Protein AF-A0A1I7UUJ6-F1 (afdb_monomer)

InterPro domains:
  IPR005331 Sulfotransferase [PF03567] (108-246)
  IPR007669 Carbohydrate sulfotransferase Chst-1-like [PTHR22900] (108-247)

Secondary structure (DSSP, 8-state):
----------PPPPPPPPPPPPTT---HHHHHHHS---PPPPPPPTTTTTHHHHHHHHHHHHHHHHHHHS-------------TTS----SSHHHHHHSTTTTTS-TT-GGGG-TT-HHHHHHHHHHHHHHHHTT-STT---HHHHHSS-GGGSTTHHHHGGG-------SSHHHHHHHHHHHHHHHHHTT--HHHHHHHHHHHHT---SPPHHHHHHHHHHHH-HHHHHHHHHHHHHHHHHHT---

Mean predicted aligned error: 17.5 Å

Radius of gyration: 28.01 Å; Cα contacts (8 Å, |Δi|>4): 111; chains: 1; bounding box: 41×70×104 Å

Organism: NCBI:txid1561998

Foldseek 3Di:
DDDDDDDDDDDDDDPDDDDDDPPLDDDPLLVLLLDPDPPDPDDDPVPVVVVVVVVVVVVVVVVVVCCVVDPDDDPDDDDDDDDPPPPDPPPDPVVVVVVPPPPPPPPPQDLVPCVPPPVVNLVVLVVLSVCSSVCVNPPDDDPSNVVPAAPCSPPSCSVCVVPDDDQDQDLDLVSLLVSLVVVLVVCVVVVNDPVVSVVSSVVSSPDDSDDDPVRVVVVVVCVVDPVSVVSVCVRYVVVCVSNVHDD

Sequence (247 aa):
MVKRAKNEEEKPPLPTTPLPPPVGELPVQYKRMSASRNDPPPPPSNRLYMLIPMLICASLLWFAWSQWHDPPQVHQQPMRVEDHNKKRVWWMPDLLKTLPPFADGYRDKKCFDCNENVGCFMRKLIKEHEKVAEGLAGHVRNYLTNHFSPQSWNCHFNRHFNTITTIKIGGNKTELAAFSDKLNKVLGEQGVPPDVQKVIKDEVMKIEIVLSPEERQIMDKVKKDEDLYRIFRYLYEHDFMIFGYDL

pLDDT: mean 73.65, std 19.99, range [31.73, 97.56]

Solvent-accessible surface area (backbone atoms only — not comparable to full-atom values): 15763 Å² total; per-residue (Å²): 136,86,84,83,81,82,82,80,80,82,75,78,81,77,83,78,76,78,80,81,68,62,94,92,53,71,53,72,74,54,49,39,50,37,38,79,80,80,72,74,76,75,81,75,62,82,75,57,69,64,52,54,59,51,50,52,51,51,50,50,52,51,49,53,52,47,46,71,78,56,65,78,84,81,78,80,71,82,81,79,81,78,69,86,82,62,85,75,76,92,80,51,71,64,56,69,60,62,52,70,62,70,75,80,76,62,80,85,62,61,63,83,75,28,82,90,40,61,66,54,33,54,56,52,50,50,55,54,50,50,32,48,41,73,58,70,51,57,96,63,77,50,69,66,59,62,72,72,44,51,72,62,49,41,93,47,34,79,82,40,54,94,76,58,84,87,78,68,77,46,79,44,74,69,39,40,50,55,30,43,54,52,51,44,51,53,41,47,77,72,67,48,54,72,71,60,44,47,52,52,44,60,56,59,71,67,60,82,58,72,73,51,76,67,54,46,53,53,52,51,50,37,68,71,34,66,70,47,34,52,54,50,41,74,64,39,44,66,50,30,61,76,71,69,49,89,133

Structure (mmCIF, N/CA/C/O backbone):
data_AF-A0A1I7UUJ6-F1
#
_entry.id   AF-A0A1I7UUJ6-F1
#
loop_
_atom_site.group_PDB
_atom_site.id
_atom_site.type_symbol
_atom_site.label_atom_id
_atom_site.label_alt_id
_atom_site.label_comp_id
_atom_site.label_asym_id
_atom_site.label_entity_id
_atom_site.label_seq_id
_atom_site.pdbx_PDB_ins_code
_atom_site.Cartn_x
_atom_site.Cartn_y
_atom_site.Cartn_z
_atom_site.occupancy
_atom_site.B_iso_or_equiv
_atom_site.auth_seq_id
_atom_site.auth_comp_id
_atom_site.auth_asym_id
_atom_site.auth_atom_id
_atom_site.pdbx_PDB_model_num
ATOM 1 N N . MET A 1 1 ? 20.273 -3.594 -67.928 1.00 39.94 1 MET A N 1
ATOM 2 C CA . MET A 1 1 ? 20.708 -3.345 -66.535 1.00 39.94 1 MET A CA 1
ATOM 3 C C . MET A 1 1 ? 19.479 -3.240 -65.640 1.00 39.94 1 MET A C 1
ATOM 5 O O . MET A 1 1 ? 18.481 -2.664 -66.046 1.00 39.94 1 MET A O 1
ATOM 9 N N . VAL A 1 2 ? 19.555 -3.921 -64.500 1.00 39.75 2 VAL A N 1
ATOM 10 C CA . VAL A 1 2 ? 18.496 -4.403 -63.592 1.00 39.75 2 VAL A CA 1
ATOM 11 C C . VAL A 1 2 ? 17.567 -3.308 -63.032 1.00 39.75 2 VAL A C 1
ATOM 13 O O . VAL A 1 2 ? 18.041 -2.337 -62.450 1.00 39.75 2 VAL A O 1
ATOM 16 N N . LYS A 1 3 ? 16.240 -3.507 -63.131 1.00 46.41 3 LYS A N 1
ATOM 17 C CA . LYS A 1 3 ? 15.230 -2.783 -62.334 1.00 46.41 3 LYS A CA 1
ATOM 18 C C . LYS A 1 3 ? 15.100 -3.464 -60.968 1.00 46.41 3 LYS A C 1
ATOM 20 O O . LYS A 1 3 ? 14.804 -4.653 -60.900 1.00 46.41 3 LYS A O 1
ATOM 25 N N . ARG A 1 4 ? 15.337 -2.718 -59.888 1.00 45.28 4 ARG A N 1
ATOM 26 C CA . ARG A 1 4 ? 15.250 -3.195 -58.501 1.00 45.28 4 ARG A CA 1
ATOM 27 C C . ARG A 1 4 ? 13.829 -2.952 -57.983 1.00 45.28 4 ARG A C 1
ATOM 29 O O . ARG A 1 4 ? 13.434 -1.802 -57.820 1.00 45.28 4 ARG A O 1
ATOM 36 N N . ALA A 1 5 ? 13.065 -4.022 -57.774 1.00 52.22 5 ALA A N 1
ATOM 37 C CA . ALA A 1 5 ? 11.759 -3.965 -57.121 1.00 52.22 5 ALA A CA 1
ATOM 38 C C . ALA A 1 5 ? 11.939 -3.774 -55.604 1.00 52.22 5 ALA A C 1
ATOM 40 O O . ALA A 1 5 ? 12.805 -4.400 -54.991 1.00 52.22 5 ALA A O 1
ATOM 41 N N . LYS A 1 6 ? 11.145 -2.872 -55.024 1.00 50.66 6 LYS A N 1
ATOM 42 C CA . LYS A 1 6 ? 11.033 -2.626 -53.582 1.00 50.66 6 LYS A CA 1
ATOM 43 C C . LYS A 1 6 ? 9.996 -3.618 -53.041 1.00 50.66 6 LYS A C 1
ATOM 45 O O . LYS A 1 6 ? 8.840 -3.530 -53.437 1.00 50.66 6 LYS A O 1
ATOM 50 N N . ASN A 1 7 ? 10.411 -4.555 -52.190 1.00 46.69 7 ASN A N 1
ATOM 51 C CA . ASN A 1 7 ? 9.485 -5.354 -51.388 1.00 46.69 7 ASN A CA 1
ATOM 52 C C . ASN A 1 7 ? 9.026 -4.497 -50.204 1.00 46.69 7 ASN A C 1
ATOM 54 O O . ASN A 1 7 ? 9.859 -4.054 -49.413 1.00 46.69 7 ASN A O 1
ATOM 58 N N . GLU A 1 8 ? 7.723 -4.245 -50.114 1.00 49.72 8 GLU A N 1
ATOM 59 C CA . GLU A 1 8 ? 7.074 -3.771 -48.894 1.00 49.72 8 GLU A CA 1
ATOM 60 C C . GLU A 1 8 ? 6.880 -4.974 -47.969 1.00 49.72 8 GLU A C 1
ATOM 62 O O . GLU A 1 8 ? 6.243 -5.962 -48.325 1.00 49.72 8 GLU A O 1
ATOM 67 N N . GLU A 1 9 ? 7.517 -4.911 -46.806 1.00 56.00 9 GLU A N 1
ATOM 68 C CA . GLU A 1 9 ? 7.423 -5.912 -45.753 1.00 56.00 9 GLU A CA 1
ATOM 69 C C . GLU A 1 9 ? 6.121 -5.659 -44.978 1.00 56.00 9 GLU A C 1
ATOM 71 O O . GLU A 1 9 ? 5.952 -4.622 -44.331 1.00 56.00 9 GLU A O 1
ATOM 76 N N . GLU A 1 10 ? 5.163 -6.575 -45.108 1.00 52.75 10 GLU A N 1
ATOM 77 C CA . GLU A 1 10 ? 3.858 -6.505 -44.454 1.00 52.75 10 GLU A CA 1
ATOM 78 C C . GLU A 1 10 ? 4.037 -6.661 -42.934 1.00 52.75 10 GLU A C 1
ATOM 80 O O . GLU A 1 10 ? 4.496 -7.690 -42.431 1.00 52.75 10 GLU A O 1
ATOM 85 N N . LYS A 1 11 ? 3.734 -5.595 -42.186 1.00 55.75 11 LYS A N 1
ATOM 86 C CA . LYS A 1 11 ? 3.905 -5.545 -40.730 1.00 55.75 11 LYS A CA 1
ATOM 87 C C . LYS A 1 11 ? 2.870 -6.471 -40.065 1.00 55.75 11 LYS A C 1
ATOM 89 O O . LYS A 1 11 ? 1.682 -6.320 -40.351 1.00 55.75 11 LYS A O 1
ATOM 94 N N . PRO A 1 12 ? 3.272 -7.388 -39.165 1.00 55.69 12 PRO A N 1
ATOM 95 C CA . PRO A 1 12 ? 2.342 -8.319 -38.532 1.00 55.69 12 PRO A CA 1
ATOM 96 C C . PRO A 1 12 ? 1.250 -7.576 -37.739 1.00 55.69 12 PRO A C 1
ATOM 98 O O . PRO A 1 12 ? 1.540 -6.537 -37.131 1.00 55.69 12 PRO A O 1
ATOM 101 N N . PRO A 1 13 ? 0.002 -8.086 -37.733 1.00 58.16 13 PRO A N 1
ATOM 102 C CA . PRO A 1 13 ? -1.107 -7.439 -37.047 1.00 58.16 13 PRO A CA 1
ATOM 103 C C . PRO A 1 13 ? -0.829 -7.338 -35.546 1.00 58.16 13 PRO A C 1
ATOM 105 O O . PRO A 1 13 ? -0.316 -8.269 -34.920 1.00 58.16 13 PRO A O 1
ATOM 108 N N . LEU A 1 14 ? -1.163 -6.176 -34.981 1.00 52.38 14 LEU A N 1
ATOM 109 C CA . LEU A 1 14 ? -1.002 -5.895 -33.559 1.00 52.38 14 LEU A CA 1
ATOM 110 C C . LEU A 1 14 ? -1.779 -6.930 -32.721 1.00 52.38 14 LEU A C 1
ATOM 112 O O . LEU A 1 14 ? -2.929 -7.227 -33.058 1.00 52.38 14 LEU A O 1
ATOM 116 N N . PRO A 1 15 ? -1.211 -7.436 -31.610 1.00 43.62 15 PRO A N 1
ATOM 117 C CA . PRO A 1 15 ? -1.948 -8.272 -30.673 1.00 43.62 15 PRO A CA 1
ATOM 118 C C . PRO A 1 15 ? -3.170 -7.511 -30.155 1.00 43.62 15 PRO A C 1
ATOM 120 O O . PRO A 1 15 ? -3.040 -6.429 -29.583 1.00 43.62 15 PRO A O 1
ATOM 123 N N . THR A 1 16 ? -4.361 -8.067 -30.360 1.00 52.84 16 THR A N 1
ATOM 124 C CA . THR A 1 16 ? -5.603 -7.538 -29.791 1.00 52.84 16 THR A CA 1
ATOM 125 C C . THR A 1 16 ? -5.522 -7.564 -28.270 1.00 52.84 16 THR A C 1
ATOM 127 O O . THR A 1 16 ? -5.346 -8.628 -27.673 1.00 52.84 16 THR A O 1
ATOM 130 N N . THR A 1 17 ? -5.659 -6.393 -27.649 1.00 48.00 17 THR A N 1
ATOM 131 C CA . THR A 1 17 ? -5.740 -6.243 -26.195 1.00 48.00 17 THR A CA 1
ATOM 132 C C . THR A 1 17 ? -6.896 -7.097 -25.656 1.00 48.00 17 THR A C 1
ATOM 134 O O . THR A 1 17 ? -8.008 -6.987 -26.181 1.00 48.00 17 THR A O 1
ATOM 137 N N . PRO A 1 18 ? -6.676 -7.952 -24.640 1.00 47.50 18 PRO A N 1
ATOM 138 C CA . PRO A 1 18 ? -7.748 -8.732 -24.033 1.00 47.50 18 PRO A CA 1
ATOM 139 C C . PRO A 1 18 ? -8.834 -7.814 -23.469 1.00 47.50 18 PRO A C 1
ATOM 141 O O . PRO A 1 18 ? -8.530 -6.762 -22.903 1.00 47.50 18 PRO A O 1
ATOM 144 N N . LEU A 1 19 ? -10.096 -8.226 -23.600 1.00 45.12 19 LEU A N 1
ATOM 145 C CA . LEU A 1 19 ? -11.217 -7.538 -22.961 1.00 45.12 19 LEU A CA 1
ATOM 146 C C . LEU A 1 19 ? -11.002 -7.486 -21.437 1.00 45.12 19 LEU A C 1
ATOM 148 O O . LEU A 1 19 ? -10.559 -8.484 -20.856 1.00 45.12 19 LEU A O 1
ATOM 152 N N . PRO A 1 20 ? -11.316 -6.353 -20.781 1.00 44.28 20 PRO A N 1
ATOM 153 C CA . PRO A 1 20 ? -11.249 -6.268 -19.332 1.00 44.28 20 PRO A CA 1
ATOM 154 C C . PRO A 1 20 ? -12.216 -7.290 -18.713 1.00 44.28 20 PRO A C 1
ATOM 156 O O . PRO A 1 20 ? -13.304 -7.512 -19.256 1.00 44.28 20 PRO A O 1
ATOM 159 N N . PRO A 1 21 ? -11.840 -7.939 -17.598 1.00 46.19 21 PRO A N 1
ATOM 160 C CA . PRO A 1 21 ? -12.730 -8.876 -16.935 1.00 46.19 21 PRO A CA 1
ATOM 161 C C . PRO A 1 21 ? -13.980 -8.167 -16.398 1.00 46.19 21 PRO A C 1
ATOM 163 O O . PRO A 1 21 ? -13.950 -6.960 -16.137 1.00 46.19 21 PRO A O 1
ATOM 166 N N . PRO A 1 22 ? -15.086 -8.910 -16.223 1.00 45.56 22 PRO A N 1
ATOM 167 C CA . PRO A 1 22 ? -16.307 -8.370 -15.649 1.00 45.56 22 PRO A CA 1
ATOM 168 C C . PRO A 1 22 ? -16.044 -7.771 -14.261 1.00 45.56 22 PRO A C 1
ATOM 170 O O . PRO A 1 22 ? -15.296 -8.322 -13.450 1.00 45.56 22 PRO A O 1
ATOM 173 N N . VAL A 1 23 ? -16.675 -6.623 -14.005 1.00 42.75 23 VAL A N 1
ATOM 174 C CA . VAL A 1 23 ? -16.593 -5.887 -12.737 1.00 42.75 23 VAL A CA 1
ATOM 175 C C . VAL A 1 23 ? -16.956 -6.830 -11.587 1.00 42.75 23 VAL A C 1
ATOM 177 O O . VAL A 1 23 ? -18.080 -7.320 -11.520 1.00 42.75 23 VAL A O 1
ATOM 180 N N . GLY A 1 24 ? -15.994 -7.099 -10.702 1.00 47.16 24 GLY A N 1
ATOM 181 C CA . GLY A 1 24 ? -16.153 -8.009 -9.560 1.00 47.16 24 GLY A CA 1
ATOM 182 C C . GLY A 1 24 ? -15.331 -9.300 -9.634 1.00 47.16 24 GLY A C 1
ATOM 183 O O . GLY A 1 24 ? -15.262 -10.020 -8.640 1.00 47.16 24 GLY A O 1
ATOM 184 N N . GLU A 1 25 ? -14.653 -9.587 -10.749 1.00 45.19 25 GLU A N 1
ATOM 185 C CA . GLU A 1 25 ? -13.727 -10.718 -10.840 1.00 45.19 25 GLU A CA 1
ATOM 186 C C . GLU A 1 25 ? -12.267 -10.284 -10.997 1.00 45.19 25 GLU A C 1
ATOM 188 O O . GLU A 1 25 ? -11.889 -9.613 -11.954 1.00 45.19 25 GLU A O 1
ATOM 193 N N . LEU A 1 26 ? -11.413 -10.755 -10.079 1.00 47.66 26 LEU A N 1
ATOM 194 C CA . LEU A 1 26 ? -9.960 -10.627 -10.196 1.00 47.66 26 LEU A CA 1
ATOM 195 C C . LEU A 1 26 ? -9.471 -11.295 -11.497 1.00 47.66 26 LEU A C 1
ATOM 197 O O . LEU A 1 26 ? -9.773 -12.477 -11.715 1.00 47.66 26 LEU A O 1
ATOM 201 N N . PRO A 1 27 ? -8.664 -10.607 -12.328 1.00 51.66 27 PRO A N 1
ATOM 202 C CA . PRO A 1 27 ? -7.999 -11.239 -13.461 1.00 51.66 27 PRO A CA 1
ATOM 203 C C . PRO A 1 27 ? -7.212 -12.483 -13.005 1.00 51.66 27 PRO A C 1
ATOM 205 O O . PRO A 1 27 ? -6.675 -12.524 -11.895 1.00 51.66 27 PRO A O 1
ATOM 208 N N . VAL A 1 28 ? -7.148 -13.521 -13.848 1.00 56.81 28 VAL A N 1
ATOM 209 C CA . VAL A 1 28 ? -6.631 -14.865 -13.487 1.00 56.81 28 VAL A CA 1
ATOM 210 C C . VAL A 1 28 ? -5.234 -14.815 -12.855 1.00 56.81 28 VAL A C 1
ATOM 212 O O . VAL A 1 28 ? -4.957 -15.547 -11.904 1.00 56.81 28 VAL A O 1
ATOM 215 N N . GLN A 1 29 ? -4.382 -13.905 -13.330 1.00 50.56 29 GLN A N 1
ATOM 216 C CA . GLN A 1 29 ? -3.053 -13.651 -12.770 1.00 50.56 29 GLN A CA 1
ATOM 217 C C . GLN A 1 29 ? -3.103 -13.232 -11.288 1.00 50.56 29 GLN A C 1
ATOM 219 O O . GLN A 1 29 ? -2.343 -13.747 -10.473 1.00 50.56 29 GLN A O 1
ATOM 224 N N . TYR A 1 30 ? -4.067 -12.400 -10.895 1.00 53.94 30 TYR A N 1
ATOM 225 C CA . TYR A 1 30 ? -4.233 -11.926 -9.520 1.00 53.94 30 TYR A CA 1
ATOM 226 C C . TYR A 1 30 ? -4.962 -12.937 -8.623 1.00 53.94 30 TYR A C 1
ATOM 228 O O . TYR A 1 30 ? -4.708 -12.989 -7.416 1.00 53.94 30 TYR A O 1
ATOM 236 N N . LYS A 1 31 ? -5.814 -13.808 -9.190 1.00 53.44 31 LYS A N 1
ATOM 237 C CA . LYS A 1 31 ? -6.392 -14.952 -8.455 1.00 53.44 31 LYS A CA 1
ATOM 238 C C . LYS A 1 31 ? -5.296 -15.912 -7.970 1.00 53.44 31 LYS A C 1
ATOM 240 O O . LYS A 1 31 ? -5.373 -16.374 -6.837 1.00 53.44 31 LYS A O 1
ATOM 245 N N . ARG A 1 32 ? -4.250 -16.158 -8.771 1.00 52.97 32 ARG A N 1
ATOM 246 C CA . ARG A 1 32 ? -3.097 -16.998 -8.377 1.00 52.97 32 ARG A CA 1
ATOM 247 C C . ARG A 1 32 ? -2.197 -16.346 -7.323 1.00 52.97 32 ARG A C 1
ATOM 249 O O . ARG A 1 32 ? -1.645 -17.046 -6.490 1.00 52.97 32 ARG A O 1
ATOM 256 N N . MET A 1 33 ? -2.082 -15.018 -7.329 1.00 52.16 33 MET A N 1
ATOM 257 C CA . MET A 1 33 ? -1.207 -14.276 -6.406 1.00 52.16 33 MET A CA 1
ATOM 258 C C . MET A 1 33 ? -1.848 -13.992 -5.036 1.00 52.16 33 MET A C 1
ATOM 260 O O . MET A 1 33 ? -1.140 -13.885 -4.033 1.00 52.16 33 MET A O 1
ATOM 264 N N . SER A 1 34 ? -3.184 -13.929 -4.978 1.00 48.41 34 SER A N 1
ATOM 265 C CA . SER A 1 34 ? -3.975 -13.805 -3.738 1.00 48.41 34 SER A CA 1
ATOM 266 C C . SER A 1 34 ? -4.361 -15.156 -3.115 1.00 48.41 34 SER A C 1
ATOM 268 O O . SER A 1 34 ? -4.626 -15.246 -1.911 1.00 48.41 34 SER A O 1
ATOM 270 N N . ALA A 1 35 ? -4.376 -16.230 -3.908 1.00 45.22 35 ALA A N 1
ATOM 271 C CA . ALA A 1 35 ? -4.574 -17.584 -3.423 1.00 45.22 35 ALA A CA 1
ATOM 272 C C . ALA A 1 35 ? -3.221 -18.230 -3.104 1.00 45.22 35 ALA A C 1
ATOM 274 O O . ALA A 1 35 ? -2.520 -18.704 -3.992 1.00 45.22 35 ALA A O 1
ATOM 275 N N . SER A 1 36 ? -2.892 -18.357 -1.815 1.00 43.38 36 SER A N 1
ATOM 276 C CA . SER A 1 36 ? -2.130 -19.539 -1.397 1.00 43.38 36 SER A CA 1
ATOM 277 C C . SER A 1 36 ? -2.870 -20.754 -1.966 1.00 43.38 36 SER A C 1
ATOM 279 O O . SER A 1 36 ? -4.067 -20.899 -1.697 1.00 43.38 36 SER A O 1
ATOM 281 N N . ARG A 1 37 ? -2.196 -21.505 -2.848 1.00 44.56 37 ARG A N 1
ATOM 282 C CA . ARG A 1 37 ? -2.708 -22.644 -3.626 1.00 44.56 37 ARG A CA 1
ATOM 283 C C . ARG A 1 37 ? -3.825 -23.394 -2.892 1.00 44.56 37 ARG A C 1
ATOM 285 O O . ARG A 1 37 ? -3.578 -24.049 -1.888 1.00 44.56 37 ARG A O 1
ATOM 292 N N . ASN A 1 38 ? -5.029 -23.339 -3.454 1.00 50.28 38 ASN A N 1
ATOM 293 C CA . ASN A 1 38 ? -6.118 -24.268 -3.150 1.00 50.28 38 ASN A CA 1
ATOM 294 C C . ASN A 1 38 ? -6.137 -25.431 -4.161 1.00 50.28 38 ASN A C 1
ATOM 296 O O . ASN A 1 38 ? -7.198 -26.004 -4.394 1.00 50.28 38 ASN A O 1
ATOM 300 N N . ASP A 1 39 ? -5.011 -25.762 -4.804 1.00 52.94 39 ASP A N 1
ATOM 301 C CA . ASP A 1 39 ? -4.981 -26.946 -5.662 1.00 52.94 39 ASP A CA 1
ATOM 302 C C . ASP A 1 39 ? -5.264 -28.165 -4.769 1.00 52.94 39 ASP A C 1
ATOM 304 O O . ASP A 1 39 ? -4.513 -28.396 -3.811 1.00 52.94 39 ASP A O 1
ATOM 308 N N . PRO A 1 40 ? -6.351 -28.925 -5.012 1.00 52.47 40 PRO A N 1
ATOM 309 C CA . PRO A 1 40 ? -6.532 -30.192 -4.330 1.00 52.47 40 PRO A CA 1
ATOM 310 C C . PRO A 1 40 ? -5.296 -31.052 -4.622 1.00 52.47 40 PRO A C 1
ATOM 312 O O . PRO A 1 40 ? -4.783 -31.014 -5.748 1.00 52.47 40 PRO A O 1
ATOM 315 N N . PRO A 1 41 ? -4.779 -31.795 -3.625 1.00 52.84 41 PRO A N 1
ATOM 316 C CA . PRO A 1 41 ? -3.616 -32.641 -3.835 1.00 52.84 41 PRO A CA 1
ATOM 317 C C . PRO A 1 41 ? -3.864 -33.539 -5.055 1.00 52.84 41 PRO A C 1
ATOM 319 O O . PRO A 1 41 ? -4.999 -33.994 -5.246 1.00 52.84 41 PRO A O 1
ATOM 322 N N . PRO A 1 42 ? -2.839 -33.773 -5.899 1.00 60.16 42 PRO A N 1
ATOM 323 C CA . PRO A 1 42 ? -2.986 -34.637 -7.060 1.00 60.16 42 PRO A CA 1
ATOM 324 C C . PRO A 1 42 ? -3.607 -35.967 -6.616 1.00 60.16 42 PRO A C 1
ATOM 326 O O . PRO A 1 42 ? -3.267 -36.454 -5.530 1.00 60.16 42 PRO A O 1
ATOM 329 N N . PRO A 1 43 ? -4.530 -36.541 -7.411 1.00 59.19 43 PRO A N 1
ATOM 330 C CA . PRO A 1 43 ? -5.212 -37.764 -7.033 1.00 59.19 43 PRO A CA 1
ATOM 331 C C . PRO A 1 43 ? -4.165 -38.816 -6.662 1.00 59.19 43 PRO A C 1
ATOM 333 O O . PRO A 1 43 ? -3.173 -38.986 -7.383 1.00 59.19 43 PRO A O 1
ATOM 336 N N . PRO A 1 44 ? -4.332 -39.475 -5.509 1.00 53.16 44 PRO A N 1
ATOM 337 C CA . PRO A 1 44 ? -3.292 -40.315 -4.962 1.00 53.16 44 PRO A CA 1
ATOM 338 C C . PRO A 1 44 ? -2.969 -41.456 -5.919 1.00 53.16 44 PRO A C 1
ATOM 340 O O . PRO A 1 44 ? -3.862 -42.141 -6.420 1.00 53.16 44 PRO A O 1
ATOM 343 N N . SER A 1 45 ? -1.679 -41.693 -6.168 1.00 65.56 45 SER A N 1
ATOM 344 C CA . SER A 1 45 ? -1.281 -42.911 -6.864 1.00 65.56 45 SER A CA 1
ATOM 345 C C . SER A 1 45 ? -1.589 -44.094 -5.939 1.00 65.56 45 SER A C 1
ATOM 347 O O . SER A 1 45 ? -1.071 -44.202 -4.823 1.00 65.56 45 SER A O 1
ATOM 349 N N . ASN A 1 46 ? -2.482 -44.978 -6.390 1.00 62.00 46 ASN A N 1
ATOM 350 C CA . ASN A 1 46 ? -3.077 -46.056 -5.588 1.00 62.00 46 ASN A CA 1
ATOM 351 C C . ASN A 1 46 ? -2.070 -47.026 -4.935 1.00 62.00 46 ASN A C 1
ATOM 353 O O . ASN A 1 46 ? -2.460 -47.833 -4.098 1.00 62.00 46 ASN A O 1
ATOM 357 N N . ARG A 1 47 ? -0.777 -46.974 -5.284 1.00 60.62 47 ARG A N 1
ATOM 358 C CA . ARG A 1 47 ? 0.246 -47.852 -4.698 1.00 60.62 47 ARG A CA 1
ATOM 359 C C . ARG A 1 47 ? 0.888 -47.307 -3.420 1.00 60.62 47 ARG A C 1
ATOM 361 O O . ARG A 1 47 ? 1.333 -48.106 -2.605 1.00 60.62 47 ARG A O 1
ATOM 368 N N . LEU A 1 48 ? 0.917 -45.988 -3.208 1.00 61.28 48 LEU A N 1
ATOM 369 C CA . LEU A 1 48 ? 1.601 -45.401 -2.044 1.00 61.28 48 LEU A CA 1
ATOM 370 C C . LEU A 1 48 ? 0.701 -45.333 -0.794 1.00 61.28 48 LEU A C 1
ATOM 372 O O . LEU A 1 48 ? 1.192 -45.419 0.330 1.00 61.28 48 LEU A O 1
ATOM 376 N N . TYR A 1 49 ? -0.622 -45.270 -0.986 1.00 62.09 49 TYR A N 1
ATOM 377 C CA . TYR A 1 49 ? -1.609 -45.141 0.097 1.00 62.09 49 TYR A CA 1
ATOM 378 C C . TYR A 1 49 ? -1.764 -46.379 0.986 1.00 62.09 49 TYR A C 1
ATOM 380 O O . TYR A 1 49 ? -2.263 -46.250 2.095 1.00 62.09 49 TYR A O 1
ATOM 388 N N . MET A 1 50 ? -1.317 -47.558 0.546 1.00 70.38 50 MET A N 1
ATOM 389 C CA . MET A 1 50 ? -1.325 -48.769 1.384 1.00 70.38 50 MET A CA 1
ATOM 390 C C . MET A 1 50 ? -0.046 -48.914 2.219 1.00 70.38 50 MET A C 1
ATOM 392 O O . MET A 1 50 ? -0.071 -49.521 3.286 1.00 70.38 50 MET A O 1
ATOM 396 N N . LEU A 1 51 ? 1.072 -48.338 1.767 1.00 78.44 51 LEU A N 1
ATOM 397 C CA . LEU A 1 51 ? 2.359 -48.463 2.457 1.00 78.44 51 LEU A CA 1
ATOM 398 C C . LEU A 1 51 ? 2.462 -47.516 3.654 1.00 78.44 51 LEU A C 1
ATOM 400 O O . LEU A 1 51 ? 2.982 -47.904 4.696 1.00 78.44 51 LEU A O 1
ATOM 404 N N . ILE A 1 52 ? 1.931 -46.298 3.529 1.00 76.56 52 ILE A N 1
ATOM 405 C CA . ILE A 1 52 ? 2.016 -45.281 4.586 1.00 76.56 52 ILE A CA 1
ATOM 406 C C . ILE A 1 52 ? 1.267 -45.715 5.864 1.00 76.56 52 ILE A C 1
ATOM 408 O O . ILE A 1 52 ? 1.882 -45.677 6.929 1.00 76.56 52 ILE A O 1
ATOM 412 N N . PRO A 1 53 ? 0.010 -46.203 5.815 1.00 82.56 53 PRO A N 1
ATOM 413 C CA . PRO A 1 53 ? -0.686 -46.680 7.009 1.00 82.56 53 PRO A CA 1
ATOM 414 C C . PRO A 1 53 ? -0.003 -47.891 7.645 1.00 82.56 53 PRO A C 1
ATOM 416 O O . PRO A 1 53 ? 0.089 -47.958 8.866 1.00 82.56 53 PRO A O 1
ATOM 419 N N . MET A 1 54 ? 0.530 -48.822 6.842 1.00 85.75 54 MET A N 1
ATOM 420 C CA . MET A 1 54 ? 1.246 -49.988 7.373 1.00 85.75 54 MET A CA 1
ATOM 421 C C . MET A 1 54 ? 2.547 -49.599 8.079 1.00 85.75 54 MET A C 1
ATOM 423 O O . MET A 1 54 ? 2.836 -50.137 9.146 1.00 85.75 54 MET A O 1
ATOM 427 N N . LEU A 1 55 ? 3.294 -48.632 7.539 1.00 88.62 55 LEU A N 1
ATOM 428 C CA . LEU A 1 55 ? 4.482 -48.090 8.200 1.00 88.62 55 LEU A CA 1
ATOM 429 C C . LEU A 1 55 ? 4.120 -47.371 9.502 1.00 88.62 55 LEU A C 1
ATOM 431 O O . LEU A 1 55 ? 4.754 -47.631 10.518 1.00 88.62 55 LEU A O 1
ATOM 435 N N . ILE A 1 56 ? 3.070 -46.543 9.504 1.00 90.31 56 ILE A N 1
ATOM 436 C CA . ILE A 1 56 ? 2.591 -45.868 10.720 1.00 90.31 56 ILE A CA 1
ATOM 437 C C . ILE A 1 56 ? 2.176 -46.899 11.777 1.00 90.31 56 ILE A C 1
ATOM 439 O O . ILE A 1 56 ? 2.602 -46.795 12.924 1.00 90.31 56 ILE A O 1
ATOM 443 N N . CYS A 1 57 ? 1.405 -47.926 11.408 1.00 93.00 57 CYS A N 1
ATOM 444 C CA . CYS A 1 57 ? 1.020 -48.995 12.329 1.00 93.00 57 CYS A CA 1
ATOM 445 C C . CYS A 1 57 ? 2.239 -49.745 12.879 1.00 93.00 57 CYS A C 1
ATOM 447 O O . CYS A 1 57 ? 2.317 -49.959 14.086 1.00 93.00 57 CYS A O 1
ATOM 449 N N . ALA A 1 58 ? 3.210 -50.097 12.032 1.00 9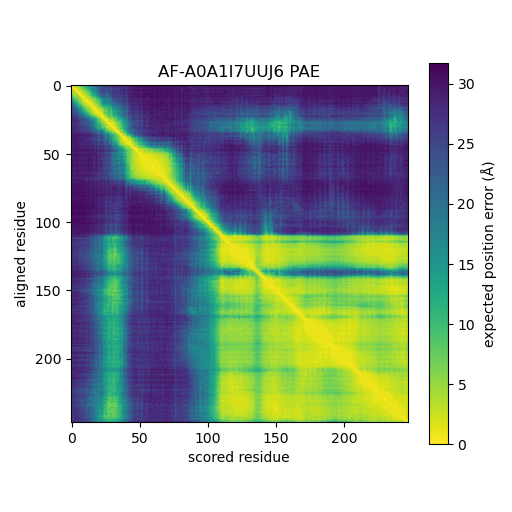2.81 58 ALA A N 1
ATOM 450 C CA . ALA A 1 58 ? 4.438 -50.754 12.472 1.00 92.81 58 ALA A CA 1
ATOM 451 C C . ALA A 1 58 ? 5.254 -49.866 13.428 1.00 92.81 58 ALA A C 1
ATOM 453 O O . ALA A 1 58 ? 5.736 -50.351 14.449 1.00 92.81 58 ALA A O 1
ATOM 454 N N . SER A 1 59 ? 5.360 -48.561 13.151 1.00 90.25 59 SER A N 1
ATOM 455 C CA . SER A 1 59 ? 6.039 -47.600 14.029 1.00 90.25 59 SER A CA 1
ATOM 456 C C . SER A 1 59 ? 5.327 -47.425 15.369 1.00 90.25 59 SER A C 1
ATOM 458 O O . SER A 1 59 ? 5.988 -47.375 16.400 1.00 90.25 59 SER A O 1
ATOM 460 N N . LEU A 1 60 ? 3.992 -47.363 15.378 1.00 92.00 60 LEU A N 1
ATOM 461 C CA . LEU A 1 60 ? 3.209 -47.245 16.610 1.00 92.00 60 LEU A CA 1
ATOM 462 C C . LEU A 1 60 ? 3.286 -48.519 17.457 1.00 92.00 60 LEU A C 1
ATOM 464 O O . LEU A 1 60 ? 3.429 -48.423 18.673 1.00 92.00 60 LEU A O 1
ATOM 468 N N . LEU A 1 61 ? 3.249 -49.699 16.831 1.00 91.50 61 LEU A N 1
ATOM 469 C CA . LEU A 1 61 ? 3.438 -50.977 17.521 1.00 91.50 61 LEU A CA 1
ATOM 470 C C . LEU A 1 61 ? 4.852 -51.100 18.097 1.00 91.50 61 LEU A C 1
ATOM 472 O O . LEU A 1 61 ? 5.003 -51.498 19.248 1.00 91.50 61 LEU A O 1
ATOM 476 N N . TRP A 1 62 ? 5.875 -50.702 17.335 1.00 91.69 62 TRP A N 1
ATOM 477 C CA . TRP A 1 62 ? 7.253 -50.643 17.822 1.00 91.69 62 TRP A CA 1
ATOM 478 C C . TRP A 1 62 ? 7.400 -49.672 18.997 1.00 91.69 62 TRP A C 1
ATOM 480 O O . TRP A 1 62 ? 8.009 -50.010 20.007 1.00 91.69 62 TRP A O 1
ATOM 490 N N . PHE A 1 63 ? 6.814 -48.477 18.894 1.00 84.50 63 PHE A N 1
ATOM 491 C CA . PHE A 1 63 ? 6.858 -47.478 19.957 1.00 84.50 63 PHE A CA 1
ATOM 492 C C . PHE A 1 63 ? 6.138 -47.965 21.219 1.00 84.50 63 PHE A C 1
ATOM 494 O O . PHE A 1 63 ? 6.689 -47.853 22.309 1.00 84.50 63 PHE A O 1
ATOM 501 N N . ALA A 1 64 ? 4.954 -48.568 21.088 1.00 87.44 64 ALA A N 1
ATOM 502 C CA . ALA A 1 64 ? 4.226 -49.151 22.214 1.00 87.44 64 ALA A CA 1
ATOM 503 C C . ALA A 1 64 ? 5.010 -50.297 22.876 1.00 87.44 64 ALA A C 1
ATOM 505 O O . ALA A 1 64 ? 5.089 -50.360 24.101 1.00 87.44 64 ALA A O 1
ATOM 506 N N . TRP A 1 65 ? 5.635 -51.166 22.075 1.00 91.69 65 TRP A N 1
ATOM 507 C CA . TRP A 1 65 ? 6.497 -52.238 22.572 1.00 91.69 65 TRP A CA 1
ATOM 508 C C . TRP A 1 65 ? 7.735 -51.692 23.300 1.00 91.69 65 TRP A C 1
ATOM 510 O O . TRP A 1 65 ? 8.068 -52.159 24.388 1.00 91.69 65 TRP A O 1
ATOM 520 N N . SER A 1 66 ? 8.367 -50.650 22.756 1.00 87.88 66 SER A N 1
ATOM 521 C CA . SER A 1 66 ? 9.507 -49.972 23.383 1.00 87.88 66 SER A CA 1
ATOM 522 C C . SER A 1 66 ? 9.127 -49.300 24.707 1.00 87.88 66 SER A C 1
ATOM 524 O O . SER A 1 66 ? 9.846 -49.460 25.685 1.00 87.88 66 SER A O 1
ATOM 526 N N . GLN A 1 67 ? 7.980 -48.616 24.778 1.00 82.88 67 GLN A N 1
ATOM 527 C CA . GLN A 1 67 ? 7.485 -48.001 26.019 1.00 82.88 67 GLN A CA 1
ATOM 528 C C . GLN A 1 67 ? 7.140 -49.040 27.099 1.00 82.88 67 GLN A C 1
ATOM 530 O O . GLN A 1 67 ? 7.238 -48.740 28.287 1.00 82.88 67 GLN A O 1
ATOM 535 N N . TRP A 1 68 ? 6.736 -50.252 26.702 1.00 85.19 68 TRP A N 1
ATOM 536 C CA . TRP A 1 68 ? 6.452 -51.348 27.633 1.00 85.19 68 TRP A CA 1
ATOM 537 C C . TRP A 1 68 ? 7.723 -51.943 28.249 1.00 85.19 68 TRP A C 1
ATOM 539 O O . TRP A 1 68 ? 7.731 -52.279 29.431 1.00 85.19 68 TRP A O 1
ATOM 549 N N . HIS A 1 69 ? 8.789 -52.086 27.458 1.00 84.19 69 HIS A N 1
ATOM 550 C CA . HIS A 1 69 ? 10.044 -52.673 27.929 1.00 84.19 69 HIS A CA 1
ATOM 551 C C . HIS A 1 69 ? 10.964 -51.670 28.635 1.00 84.19 69 HIS A C 1
ATOM 553 O O . HIS A 1 69 ? 11.628 -52.061 29.591 1.00 84.19 69 HIS A O 1
ATOM 559 N N . ASP A 1 70 ? 10.940 -50.395 28.235 1.00 84.38 70 ASP A N 1
ATOM 560 C CA . ASP A 1 70 ? 11.779 -49.333 28.797 1.00 84.38 70 ASP A CA 1
ATOM 561 C C . ASP A 1 70 ? 10.937 -48.074 29.097 1.00 84.38 70 ASP A C 1
ATOM 563 O O . ASP A 1 70 ? 10.960 -47.103 28.330 1.00 84.38 70 ASP A O 1
ATOM 567 N N . PRO A 1 71 ? 10.154 -48.052 30.195 1.00 76.94 71 PRO A N 1
ATOM 568 C CA . PRO A 1 71 ? 9.311 -46.907 30.516 1.00 76.94 71 PRO A CA 1
ATOM 569 C C . PRO A 1 71 ? 10.174 -45.662 30.798 1.00 76.94 71 PRO A C 1
ATOM 571 O O . PRO A 1 71 ? 11.091 -45.717 31.627 1.00 76.94 71 PRO A O 1
ATOM 574 N N . PRO A 1 72 ? 9.900 -44.514 30.151 1.00 66.81 72 PRO A N 1
ATOM 575 C CA . PRO A 1 72 ? 10.678 -43.305 30.363 1.00 66.81 72 PRO A CA 1
ATOM 576 C C . PRO A 1 72 ? 10.499 -42.796 31.795 1.00 66.81 72 PRO A C 1
ATOM 578 O O . PRO A 1 72 ? 9.388 -42.672 32.312 1.00 66.81 72 PRO A O 1
ATOM 581 N N . GLN A 1 73 ? 11.615 -42.450 32.432 1.00 67.88 73 GLN A N 1
ATOM 582 C CA . GLN A 1 73 ? 11.624 -41.800 33.739 1.00 67.88 73 GLN A CA 1
ATOM 583 C C . GLN A 1 73 ? 11.052 -40.380 33.600 1.00 67.88 73 GLN A C 1
ATOM 585 O O . GLN A 1 73 ? 11.688 -39.489 33.036 1.00 67.88 73 GLN A O 1
ATOM 590 N N . VAL A 1 74 ? 9.832 -40.162 34.098 1.00 60.69 74 VAL A N 1
ATOM 591 C CA . VAL A 1 74 ? 9.151 -38.862 34.029 1.00 60.69 74 VAL A CA 1
ATOM 592 C C . VAL A 1 74 ? 9.777 -37.898 35.039 1.00 60.69 74 VAL A C 1
ATOM 594 O O . VAL A 1 74 ? 9.464 -37.934 36.227 1.00 60.69 74 VAL A O 1
ATOM 597 N N . HIS A 1 75 ? 10.636 -36.991 34.572 1.00 53.88 75 HIS A N 1
ATOM 598 C CA . HIS A 1 75 ? 10.954 -35.772 35.318 1.00 53.88 75 HIS A CA 1
ATOM 599 C C . HIS A 1 75 ? 9.775 -34.801 35.192 1.00 53.88 75 HIS A C 1
ATOM 601 O O . HIS A 1 75 ? 9.599 -34.139 34.169 1.00 53.88 75 HIS A O 1
ATOM 607 N N . GLN A 1 76 ? 8.939 -34.735 36.230 1.00 44.12 76 GLN A N 1
ATOM 608 C CA . GLN A 1 76 ? 7.857 -33.759 36.312 1.00 44.12 76 GLN A CA 1
ATOM 609 C C . GLN A 1 76 ? 8.452 -32.354 36.446 1.00 44.12 76 GLN A C 1
ATOM 611 O O . GLN A 1 76 ? 8.973 -31.986 37.498 1.00 44.12 76 GLN A O 1
ATOM 616 N N . GLN A 1 77 ? 8.360 -31.547 35.389 1.00 44.38 77 GLN A N 1
ATOM 617 C CA . GLN A 1 77 ? 8.472 -30.102 35.556 1.00 44.38 77 GLN A CA 1
ATOM 618 C C . GLN A 1 77 ? 7.174 -29.568 36.178 1.00 44.38 77 GLN A C 1
ATOM 620 O O . GLN A 1 77 ? 6.089 -30.032 35.814 1.00 44.38 77 GLN A O 1
ATOM 625 N N . PRO A 1 78 ? 7.254 -28.611 37.119 1.00 45.50 78 PRO A N 1
ATOM 626 C CA . PRO A 1 78 ? 6.080 -28.098 37.808 1.00 45.50 78 PRO A CA 1
ATOM 627 C C . PRO A 1 78 ? 5.119 -27.441 36.812 1.00 45.50 78 PRO A C 1
ATOM 629 O O . PRO A 1 78 ? 5.462 -26.471 36.133 1.00 45.50 78 PRO A O 1
ATOM 632 N N . MET A 1 79 ? 3.897 -27.975 36.744 1.00 39.50 79 MET A N 1
ATOM 633 C CA . MET A 1 79 ? 2.798 -27.387 35.985 1.00 39.50 79 MET A CA 1
ATOM 634 C C . MET A 1 79 ? 2.482 -26.004 36.558 1.00 39.50 79 MET A C 1
ATOM 636 O O . MET A 1 79 ? 1.999 -25.867 37.682 1.00 39.50 79 MET A O 1
ATOM 640 N N . ARG A 1 80 ? 2.758 -24.963 35.773 1.00 43.59 80 ARG A N 1
ATOM 641 C CA . ARG A 1 80 ? 2.344 -23.599 36.089 1.00 43.59 80 ARG A CA 1
ATOM 642 C C . ARG A 1 80 ? 0.856 -23.477 35.761 1.00 43.59 80 ARG A C 1
ATOM 644 O O . ARG A 1 80 ? 0.492 -23.384 34.594 1.00 43.59 80 ARG A O 1
ATOM 651 N N . VAL A 1 81 ? 0.010 -23.522 36.786 1.00 50.91 81 VAL A N 1
ATOM 652 C CA . VAL A 1 81 ? -1.440 -23.320 36.655 1.00 50.91 81 VAL A CA 1
ATOM 653 C C . VAL A 1 81 ? -1.689 -21.889 36.169 1.00 50.91 81 VAL A C 1
ATOM 655 O O . VAL A 1 81 ? -1.343 -20.929 36.859 1.00 50.91 81 VAL A O 1
ATOM 658 N N . GLU A 1 82 ? -2.232 -21.739 34.959 1.00 54.38 82 GLU A N 1
ATOM 659 C CA . GLU A 1 82 ? -2.684 -20.442 34.450 1.00 54.38 82 GLU A CA 1
ATOM 660 C C . GLU A 1 82 ? -3.984 -20.027 35.150 1.00 54.38 82 GLU A C 1
ATOM 662 O O . GLU A 1 82 ? -4.953 -20.780 35.214 1.00 54.38 82 GLU A O 1
ATOM 667 N N . ASP A 1 83 ? -4.002 -18.797 35.662 1.00 62.09 83 ASP A N 1
ATOM 668 C CA . ASP A 1 83 ? -5.177 -18.174 36.263 1.00 62.09 83 ASP A CA 1
ATOM 669 C C . ASP A 1 83 ? -6.195 -17.780 35.177 1.00 62.09 83 ASP A C 1
ATOM 671 O O . ASP A 1 83 ? -5.978 -16.852 34.391 1.00 62.09 83 ASP A O 1
ATOM 675 N N . HIS A 1 84 ? -7.325 -18.488 35.150 1.00 52.50 84 HIS A N 1
ATOM 676 C CA . HIS A 1 84 ? -8.415 -18.279 34.198 1.00 52.50 84 HIS A CA 1
ATOM 677 C C . HIS A 1 84 ? -9.236 -16.999 34.446 1.00 52.50 84 HIS A C 1
ATOM 679 O O . HIS A 1 84 ? -10.004 -16.610 33.567 1.00 52.50 84 HIS A O 1
ATOM 685 N N . ASN A 1 85 ? -9.063 -16.313 35.584 1.00 50.91 85 ASN A N 1
ATOM 686 C CA . ASN A 1 85 ? -9.763 -15.060 35.896 1.00 50.91 85 ASN A CA 1
ATOM 687 C C . ASN A 1 85 ? -8.977 -13.799 35.511 1.00 50.91 85 ASN A C 1
ATOM 689 O O . ASN A 1 85 ? -9.490 -12.679 35.623 1.00 50.91 85 ASN A O 1
ATOM 693 N N . LYS A 1 86 ? -7.755 -13.943 34.990 1.00 46.66 86 LYS A N 1
ATOM 694 C CA . LYS A 1 86 ? -7.016 -12.815 34.426 1.00 46.66 86 LYS A CA 1
ATOM 695 C C . LYS A 1 86 ? -7.614 -12.447 33.067 1.00 46.66 86 LYS A C 1
ATOM 697 O O . LYS A 1 86 ? -7.479 -13.198 32.102 1.00 46.66 86 LYS A O 1
ATOM 702 N N . LYS A 1 87 ? -8.250 -11.270 32.968 1.00 36.38 87 LYS A N 1
ATOM 703 C CA . LYS A 1 87 ? -8.710 -10.696 31.689 1.00 36.38 87 LYS A CA 1
ATOM 704 C C . LYS A 1 87 ? -7.539 -10.659 30.698 1.00 36.38 87 LYS A C 1
ATOM 706 O O . LYS A 1 87 ? -6.644 -9.821 30.811 1.00 36.38 87 LYS A O 1
ATOM 711 N N . ARG A 1 88 ? -7.533 -11.589 29.741 1.00 37.81 88 ARG A N 1
ATOM 712 C CA . ARG A 1 88 ? -6.558 -11.631 28.650 1.00 37.81 88 ARG A CA 1
ATOM 713 C C . ARG A 1 88 ? -6.990 -10.646 27.571 1.00 37.81 88 ARG A C 1
ATOM 715 O O . ARG A 1 88 ? -7.968 -10.872 26.870 1.00 37.81 88 ARG A O 1
ATOM 722 N N . VAL A 1 89 ? -6.239 -9.559 27.444 1.00 37.91 89 VAL A N 1
ATOM 723 C CA . VAL A 1 89 ? -6.292 -8.660 26.289 1.00 37.91 89 VAL A CA 1
ATOM 724 C C . VAL A 1 89 ? -5.514 -9.345 25.161 1.00 37.91 89 VAL A C 1
ATOM 726 O O . VAL A 1 89 ? -4.289 -9.426 25.206 1.00 37.91 89 VAL A O 1
ATOM 729 N N . TRP A 1 90 ? -6.234 -9.913 24.192 1.00 35.16 90 TRP A N 1
ATOM 730 C CA . TRP A 1 90 ? -5.710 -10.825 23.159 1.00 35.16 90 TRP A CA 1
ATOM 731 C C . TRP A 1 90 ? -5.049 -10.126 21.954 1.00 35.16 90 TRP A C 1
ATOM 733 O O . TRP A 1 90 ? -4.893 -10.711 20.889 1.00 35.16 90 TRP A O 1
ATOM 743 N N . TRP A 1 91 ? -4.633 -8.872 22.111 1.00 39.25 91 TRP A N 1
ATOM 744 C CA . TRP A 1 91 ? -4.014 -8.074 21.049 1.00 39.25 91 TRP A CA 1
ATOM 745 C C . TRP A 1 91 ? -3.013 -7.081 21.636 1.00 39.25 91 TRP A C 1
ATOM 747 O O . TRP A 1 91 ? -3.341 -5.940 21.919 1.00 39.25 91 TRP A O 1
ATOM 757 N N . MET A 1 92 ? -1.799 -7.559 21.899 1.00 31.73 92 MET A N 1
ATOM 758 C CA . MET A 1 92 ? -0.560 -6.761 21.923 1.00 31.73 92 MET A CA 1
ATOM 759 C C . MET A 1 92 ? 0.691 -7.602 22.235 1.00 31.73 92 MET A C 1
ATOM 761 O O . MET A 1 92 ? 1.737 -7.309 21.655 1.00 31.73 92 MET A O 1
ATOM 765 N N . PRO A 1 93 ? 0.644 -8.659 23.081 1.00 36.12 93 PRO A N 1
ATOM 766 C CA . PRO A 1 93 ? 1.848 -9.440 23.376 1.00 36.12 93 PRO A CA 1
ATOM 767 C C . PRO A 1 93 ? 2.365 -10.215 22.160 1.00 36.12 93 PRO A C 1
ATOM 769 O O . PRO A 1 93 ? 3.573 -10.390 22.030 1.00 36.12 93 PRO A O 1
ATOM 772 N N . ASP A 1 94 ? 1.470 -10.629 21.256 1.00 39.78 94 ASP A N 1
ATOM 773 C CA . ASP A 1 94 ? 1.850 -11.309 20.015 1.00 39.78 94 ASP A CA 1
ATOM 774 C C . ASP A 1 94 ? 2.352 -10.354 18.938 1.00 39.78 94 ASP A C 1
ATOM 776 O O . ASP A 1 94 ? 3.189 -10.768 18.147 1.00 39.78 94 ASP A O 1
ATOM 780 N N . LEU A 1 95 ? 1.964 -9.072 18.937 1.00 39.41 95 LEU A N 1
ATOM 781 C CA . LEU A 1 95 ? 2.569 -8.091 18.029 1.00 39.41 95 LEU A CA 1
ATOM 782 C C . LEU A 1 95 ? 4.034 -7.847 18.413 1.00 39.41 95 LEU A C 1
ATOM 784 O O . LEU A 1 95 ? 4.922 -7.955 17.581 1.00 39.41 95 LEU A O 1
ATOM 788 N N . LEU A 1 96 ? 4.320 -7.624 19.698 1.00 37.16 96 LEU A N 1
ATOM 789 C CA . LEU A 1 96 ? 5.694 -7.433 20.184 1.00 37.16 96 LEU A CA 1
ATOM 790 C C . LEU A 1 96 ? 6.563 -8.700 20.121 1.00 37.16 96 LEU A C 1
ATOM 792 O O . LEU A 1 96 ? 7.782 -8.576 20.095 1.00 37.16 96 LEU A O 1
ATOM 796 N N . LYS A 1 97 ? 5.971 -9.902 20.075 1.00 40.94 97 LYS A N 1
ATOM 797 C CA . LYS A 1 97 ? 6.693 -11.169 19.843 1.00 40.94 97 LYS A CA 1
ATOM 798 C C . LYS A 1 97 ? 6.813 -11.561 18.369 1.00 40.94 97 LYS A C 1
ATOM 800 O O . LYS A 1 97 ? 7.704 -12.334 18.039 1.00 40.94 97 LYS A O 1
ATOM 805 N N . THR A 1 98 ? 5.958 -11.038 17.490 1.00 46.38 98 THR A N 1
ATOM 806 C CA . THR A 1 98 ? 6.101 -11.189 16.030 1.00 46.38 98 THR A CA 1
ATOM 807 C C . THR A 1 98 ? 6.980 -10.104 15.415 1.00 46.38 98 THR A C 1
ATOM 809 O O . THR A 1 98 ? 7.534 -10.322 14.344 1.00 46.38 98 THR A O 1
ATOM 812 N N . LEU A 1 99 ? 7.173 -8.966 16.089 1.00 48.31 99 LEU A N 1
ATOM 813 C CA . LEU A 1 99 ? 8.007 -7.863 15.605 1.00 48.31 99 LEU A CA 1
ATOM 814 C C . LEU A 1 99 ? 9.536 -8.129 15.584 1.00 48.31 99 LEU A C 1
ATOM 816 O O . LEU A 1 99 ? 10.199 -7.556 14.718 1.00 48.31 99 LEU A O 1
ATOM 820 N N . PRO A 1 100 ? 10.137 -9.017 16.402 1.00 45.25 100 PRO A N 1
ATOM 821 C CA . PRO A 1 100 ? 11.526 -9.436 16.245 1.00 45.25 100 PRO A CA 1
ATOM 822 C C . PRO A 1 100 ? 11.544 -10.868 15.685 1.00 45.25 100 PRO A C 1
ATOM 824 O O . PRO A 1 100 ? 11.454 -11.836 16.439 1.00 45.25 100 PRO A O 1
ATOM 827 N N . PRO A 1 101 ? 11.589 -10.997 14.344 1.00 44.25 101 PRO A N 1
ATOM 828 C CA . PRO A 1 101 ? 12.873 -10.849 13.657 1.00 44.25 101 PRO A CA 1
ATOM 829 C C . PRO A 1 101 ? 12.837 -9.905 12.438 1.00 44.25 101 PRO A C 1
ATOM 831 O O . PRO A 1 101 ? 13.670 -10.035 11.542 1.00 44.25 101 PRO A O 1
ATOM 834 N N . PHE A 1 102 ? 11.903 -8.949 12.363 1.00 47.06 102 PHE A N 1
ATOM 835 C CA . PHE A 1 102 ? 11.828 -8.056 11.196 1.00 47.06 102 PHE A CA 1
ATOM 836 C C . PHE A 1 102 ? 12.961 -7.017 11.133 1.00 47.06 102 PHE A C 1
ATOM 838 O O . PHE A 1 102 ? 13.283 -6.552 10.043 1.00 47.06 102 PHE A O 1
ATOM 845 N N . ALA A 1 103 ? 13.596 -6.682 12.262 1.00 42.31 103 ALA A N 1
ATOM 846 C CA . ALA A 1 103 ? 14.618 -5.632 12.319 1.00 42.31 103 ALA A CA 1
ATOM 847 C C . ALA A 1 103 ? 16.063 -6.119 12.078 1.00 42.31 103 ALA A C 1
ATOM 849 O O . ALA A 1 103 ? 16.843 -5.409 11.443 1.00 42.31 103 ALA A O 1
ATOM 850 N N . ASP A 1 104 ? 16.431 -7.325 12.527 1.00 41.53 104 ASP A N 1
ATOM 851 C CA . ASP A 1 104 ? 17.855 -7.701 12.620 1.00 41.53 104 ASP A CA 1
ATOM 852 C C . ASP A 1 104 ? 18.356 -8.652 11.521 1.00 41.53 104 ASP A C 1
ATOM 854 O O . ASP A 1 104 ? 19.557 -8.719 11.278 1.00 41.53 104 ASP A O 1
ATOM 858 N N . GLY A 1 105 ? 17.468 -9.320 10.774 1.00 40.22 105 GLY A N 1
ATOM 859 C CA . GLY A 1 105 ? 17.856 -10.157 9.624 1.00 40.22 105 GLY A CA 1
ATOM 860 C C . GLY A 1 105 ? 17.918 -9.426 8.274 1.00 40.22 105 GLY A C 1
ATOM 861 O O . GLY A 1 105 ? 18.244 -10.040 7.260 1.00 40.22 105 GLY A O 1
ATOM 862 N N . TYR A 1 106 ? 17.561 -8.135 8.231 1.00 48.09 106 TYR A N 1
ATOM 863 C CA . TYR A 1 106 ? 17.192 -7.434 6.990 1.00 48.09 106 TYR A CA 1
ATOM 864 C C . TYR A 1 106 ? 18.256 -6.531 6.363 1.00 48.09 106 TYR A C 1
ATOM 866 O O . TYR A 1 106 ? 17.986 -5.867 5.361 1.00 48.09 106 TYR A O 1
ATOM 874 N N . ARG A 1 107 ? 19.469 -6.483 6.920 1.00 44.31 107 ARG A N 1
ATOM 875 C CA . ARG A 1 107 ? 20.488 -5.528 6.452 1.00 44.31 107 ARG A CA 1
ATOM 876 C C . ARG A 1 107 ? 21.236 -5.943 5.182 1.00 44.31 107 ARG A C 1
ATOM 878 O O . ARG A 1 107 ? 21.838 -5.073 4.558 1.00 44.31 107 ARG A O 1
ATOM 885 N N . ASP A 1 108 ? 21.129 -7.194 4.728 1.00 46.81 108 ASP A N 1
ATOM 886 C CA . ASP A 1 108 ? 22.108 -7.726 3.763 1.00 46.81 108 ASP A CA 1
ATOM 887 C C . ASP A 1 108 ? 21.628 -7.928 2.315 1.00 46.81 108 ASP A C 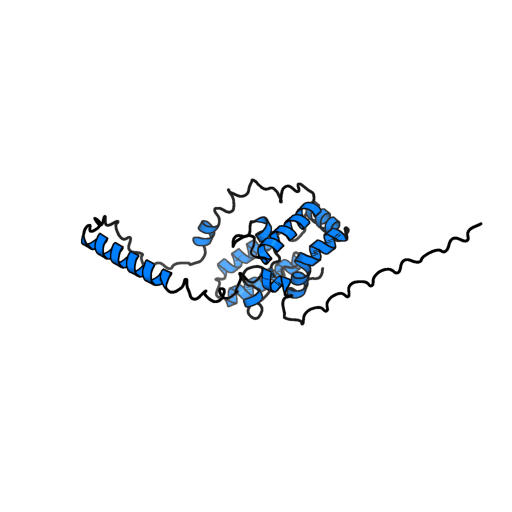1
ATOM 889 O O . ASP A 1 108 ? 22.360 -8.494 1.508 1.00 46.81 108 ASP A O 1
ATOM 893 N N . LYS A 1 109 ? 20.457 -7.403 1.916 1.00 54.00 109 LYS A N 1
ATOM 894 C CA . LYS A 1 109 ? 20.114 -7.228 0.482 1.00 54.00 109 LYS A CA 1
ATOM 895 C C . LYS A 1 109 ? 19.406 -5.899 0.227 1.00 54.00 109 LYS A C 1
ATOM 897 O O . LYS A 1 109 ? 18.180 -5.834 0.147 1.00 54.00 109 LYS A O 1
ATOM 902 N N . LYS A 1 110 ? 20.188 -4.827 0.083 1.00 70.38 110 LYS A N 1
ATOM 903 C CA . LYS A 1 110 ? 19.711 -3.480 -0.274 1.00 70.38 110 LYS A CA 1
ATOM 904 C C . LYS A 1 110 ? 18.962 -3.535 -1.613 1.00 70.38 110 LYS A C 1
ATOM 906 O O . LYS A 1 110 ? 19.598 -3.688 -2.646 1.00 70.38 110 LYS A O 1
ATOM 911 N N . CYS A 1 111 ? 17.630 -3.446 -1.614 1.00 79.81 111 CYS A N 1
ATOM 912 C CA . CYS A 1 111 ? 16.782 -3.283 -2.811 1.00 79.81 111 CYS A CA 1
ATOM 913 C C . CYS A 1 111 ? 17.192 -4.143 -4.032 1.00 79.81 111 CYS A C 1
ATOM 915 O O . CYS A 1 111 ? 17.344 -3.627 -5.140 1.00 79.81 111 CYS A O 1
ATOM 917 N N . PHE A 1 112 ? 17.407 -5.450 -3.828 1.00 87.12 112 PHE A N 1
ATOM 918 C CA . PHE A 1 112 ? 17.881 -6.393 -4.857 1.00 87.12 112 PHE A CA 1
ATOM 919 C C . PHE A 1 112 ? 19.197 -5.992 -5.554 1.00 87.12 112 PHE A C 1
ATOM 921 O O . PHE A 1 112 ? 19.381 -6.289 -6.737 1.00 87.12 112 PHE A O 1
ATOM 928 N N . ASP A 1 113 ? 20.090 -5.296 -4.855 1.00 88.56 113 ASP A N 1
ATOM 929 C CA . ASP A 1 113 ? 21.372 -4.791 -5.362 1.00 88.56 113 ASP A CA 1
ATOM 930 C C . ASP A 1 113 ? 21.211 -3.870 -6.582 1.00 88.56 113 ASP A C 1
ATOM 932 O O . ASP A 1 113 ? 22.038 -3.845 -7.493 1.00 88.56 113 ASP A O 1
ATOM 936 N N . CYS A 1 114 ? 20.099 -3.129 -6.637 1.00 87.69 114 CYS A N 1
ATOM 937 C CA . CYS A 1 114 ? 19.815 -2.179 -7.713 1.00 87.69 114 CYS A CA 1
ATOM 938 C C . CYS A 1 114 ? 20.312 -0.754 -7.428 1.00 87.69 114 CYS A C 1
ATOM 940 O O . CYS A 1 114 ? 20.189 0.103 -8.305 1.00 87.69 114 CYS A O 1
ATOM 942 N N . ASN A 1 115 ? 20.883 -0.500 -6.243 1.00 86.44 115 ASN A N 1
ATOM 943 C CA . ASN A 1 115 ? 21.285 0.834 -5.787 1.00 86.44 115 ASN A CA 1
ATOM 944 C C . ASN A 1 115 ? 20.130 1.839 -5.989 1.00 86.44 115 ASN A C 1
ATOM 946 O O . ASN A 1 115 ? 19.034 1.609 -5.489 1.00 86.44 115 ASN A O 1
ATOM 950 N N . GLU A 1 116 ? 20.340 2.901 -6.769 1.00 84.06 116 GLU A N 1
ATOM 951 C CA . GLU A 1 116 ? 19.338 3.940 -7.069 1.00 84.06 116 GLU A CA 1
ATOM 952 C C . GLU A 1 116 ? 18.577 3.699 -8.392 1.00 84.06 116 GLU A C 1
ATOM 954 O O . GLU A 1 116 ? 17.793 4.532 -8.860 1.00 84.06 116 GLU A O 1
ATOM 959 N N . ASN A 1 117 ? 18.793 2.554 -9.049 1.00 90.12 117 ASN A N 1
ATOM 960 C CA . ASN A 1 117 ? 18.142 2.245 -10.317 1.00 90.12 117 ASN A CA 1
ATOM 961 C C . ASN A 1 117 ? 16.739 1.656 -10.095 1.00 90.12 117 ASN A C 1
ATOM 963 O O . ASN A 1 117 ? 16.552 0.440 -10.004 1.00 90.12 117 ASN A O 1
ATOM 967 N N . VAL A 1 118 ? 15.738 2.539 -10.094 1.00 89.69 118 VAL A N 1
ATOM 968 C CA . VAL A 1 118 ? 14.309 2.194 -9.974 1.00 89.69 118 VAL A CA 1
ATOM 969 C C . VAL A 1 118 ? 13.872 1.147 -11.008 1.00 89.69 118 VAL A C 1
ATOM 971 O O . VAL A 1 118 ? 13.141 0.218 -10.678 1.00 89.69 118 VAL A O 1
ATOM 974 N N . GLY A 1 119 ? 14.362 1.228 -12.248 1.00 90.94 119 GLY A N 1
ATOM 975 C CA . GLY A 1 119 ? 14.009 0.263 -13.290 1.00 90.94 119 GLY A CA 1
ATOM 976 C C . GLY A 1 119 ? 14.565 -1.137 -13.051 1.00 90.94 119 GLY A C 1
ATOM 977 O O . GLY A 1 119 ? 13.865 -2.125 -13.273 1.00 90.94 119 GLY A O 1
ATOM 978 N N . CYS A 1 120 ? 15.804 -1.238 -12.565 1.00 92.75 120 CYS A N 1
ATOM 979 C CA . CYS A 1 120 ? 16.366 -2.500 -12.083 1.00 92.75 120 CYS A CA 1
ATOM 980 C C . CYS A 1 120 ? 15.491 -3.075 -10.968 1.00 92.75 120 CYS A C 1
ATOM 982 O O . CYS A 1 120 ? 15.115 -4.247 -11.037 1.00 92.75 120 CYS A O 1
ATOM 984 N N . PHE A 1 121 ? 15.136 -2.240 -9.985 1.00 92.44 121 PHE A N 1
ATOM 985 C CA . PHE A 1 121 ? 14.355 -2.661 -8.830 1.00 92.44 121 PHE A CA 1
ATOM 986 C C . PHE A 1 121 ? 12.988 -3.198 -9.251 1.00 92.44 121 PHE A C 1
ATOM 988 O O . PHE A 1 121 ? 12.675 -4.341 -8.934 1.00 92.44 121 PHE A O 1
ATOM 995 N N . MET A 1 122 ? 12.216 -2.441 -10.037 1.00 91.25 122 MET A N 1
ATOM 996 C CA . MET A 1 122 ? 10.872 -2.860 -10.443 1.00 91.25 122 MET A CA 1
ATOM 997 C C . MET A 1 122 ? 10.878 -4.129 -11.304 1.00 91.25 122 MET A C 1
ATOM 999 O O . MET A 1 122 ? 10.035 -5.005 -11.120 1.00 91.25 122 MET A O 1
ATOM 1003 N N . ARG A 1 123 ? 11.857 -4.288 -12.206 1.00 92.19 123 ARG A N 1
ATOM 1004 C CA . ARG A 1 123 ? 11.989 -5.516 -13.009 1.00 92.19 123 ARG A CA 1
ATOM 1005 C C . ARG A 1 123 ? 12.327 -6.736 -12.156 1.00 92.19 123 ARG A C 1
ATOM 1007 O O . ARG A 1 123 ? 11.793 -7.813 -12.407 1.00 92.19 123 ARG A O 1
ATOM 1014 N N . LYS A 1 124 ? 13.212 -6.596 -11.162 1.00 92.31 124 LYS A N 1
ATOM 1015 C CA . LYS A 1 124 ? 13.504 -7.687 -10.218 1.00 92.31 124 LYS A CA 1
ATOM 1016 C C . LYS A 1 124 ? 12.305 -7.966 -9.314 1.00 92.31 124 LYS A C 1
ATOM 1018 O O . LYS A 1 124 ? 11.985 -9.126 -9.094 1.00 92.31 124 LYS A O 1
ATOM 1023 N N . LEU A 1 125 ? 11.605 -6.923 -8.873 1.00 90.06 125 LEU A N 1
ATOM 1024 C CA . LEU A 1 125 ? 10.407 -7.040 -8.056 1.00 90.06 125 LEU A CA 1
ATOM 1025 C C . LEU A 1 125 ? 9.308 -7.842 -8.766 1.00 90.06 125 LEU A C 1
ATOM 1027 O O . LEU A 1 125 ? 8.748 -8.740 -8.145 1.00 90.06 125 LEU A O 1
ATOM 1031 N N . ILE A 1 126 ? 9.025 -7.577 -10.050 1.00 89.62 126 ILE A N 1
ATOM 1032 C CA . ILE A 1 126 ? 8.073 -8.394 -10.827 1.00 89.62 126 ILE A CA 1
ATOM 1033 C C . ILE A 1 126 ? 8.510 -9.857 -10.836 1.00 89.62 126 ILE A C 1
ATOM 1035 O O . ILE A 1 126 ? 7.715 -10.722 -10.488 1.00 89.62 126 ILE A O 1
ATOM 1039 N N . LYS A 1 127 ? 9.775 -10.135 -11.173 1.00 88.88 127 LYS A N 1
ATOM 1040 C CA . LYS A 1 127 ? 10.282 -11.514 -11.241 1.00 88.88 127 LYS A CA 1
ATOM 1041 C C . LYS A 1 127 ? 10.133 -12.257 -9.915 1.00 88.88 127 LYS A C 1
ATOM 1043 O O . LYS A 1 127 ? 9.848 -13.450 -9.908 1.00 88.88 127 LYS A O 1
ATOM 1048 N N . GLU A 1 128 ? 10.333 -11.578 -8.787 1.00 86.38 128 GLU A N 1
ATOM 1049 C CA . GLU A 1 128 ? 10.107 -12.186 -7.473 1.00 86.38 128 GLU A CA 1
ATOM 1050 C C . GLU A 1 128 ? 8.616 -12.436 -7.203 1.00 86.38 128 GLU A C 1
ATOM 1052 O O . GLU A 1 128 ? 8.263 -13.500 -6.699 1.00 86.38 128 GLU A O 1
ATOM 1057 N N . HIS A 1 129 ? 7.725 -11.522 -7.595 1.00 85.44 129 HIS A N 1
ATOM 1058 C CA . HIS A 1 129 ? 6.280 -11.742 -7.488 1.00 85.44 129 HIS A CA 1
ATOM 1059 C C . HIS A 1 129 ? 5.776 -12.872 -8.397 1.00 85.44 129 HIS A C 1
ATOM 1061 O O . HIS A 1 129 ? 4.937 -13.657 -7.965 1.00 85.44 129 HIS A O 1
ATOM 1067 N N . GLU A 1 130 ? 6.312 -13.014 -9.611 1.00 84.06 130 GLU A N 1
ATOM 1068 C CA . GLU A 1 130 ? 5.994 -14.120 -10.525 1.00 84.06 130 GLU A CA 1
ATOM 1069 C C . GLU A 1 130 ? 6.361 -15.472 -9.907 1.00 84.06 130 GLU A C 1
ATOM 1071 O O . GLU A 1 130 ? 5.540 -16.386 -9.884 1.00 84.06 130 GLU A O 1
ATOM 1076 N N . LYS A 1 131 ? 7.538 -15.585 -9.276 1.00 81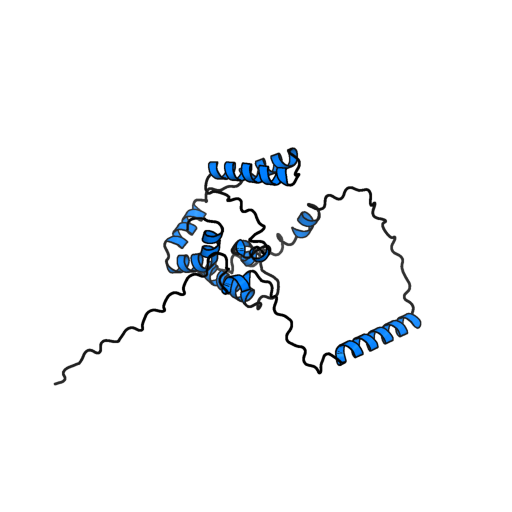.06 131 LYS A N 1
ATOM 1077 C CA . LYS A 1 131 ? 7.919 -16.804 -8.540 1.00 81.06 131 LYS A CA 1
ATOM 1078 C C . LYS A 1 131 ? 6.951 -17.127 -7.403 1.00 81.06 131 LYS A C 1
ATOM 1080 O O . LYS A 1 131 ? 6.680 -18.301 -7.146 1.00 81.06 131 LYS A O 1
ATOM 1085 N N . VAL A 1 132 ? 6.452 -16.108 -6.698 1.00 75.25 132 VAL A N 1
ATOM 1086 C CA . VAL A 1 132 ? 5.432 -16.284 -5.651 1.00 75.25 132 VAL A CA 1
ATOM 1087 C C . VAL A 1 132 ? 4.117 -16.763 -6.275 1.00 75.25 132 VAL A C 1
ATOM 1089 O O . VAL A 1 132 ? 3.522 -17.711 -5.768 1.00 75.25 132 VAL A O 1
ATOM 1092 N N . ALA A 1 133 ? 3.702 -16.176 -7.400 1.00 73.44 133 ALA A N 1
ATOM 1093 C CA . ALA A 1 133 ? 2.494 -16.543 -8.144 1.00 73.44 133 ALA A CA 1
ATOM 1094 C C . ALA A 1 133 ? 2.514 -17.991 -8.657 1.00 73.44 133 ALA A C 1
ATOM 1096 O O . ALA A 1 133 ? 1.508 -18.697 -8.610 1.00 73.44 133 ALA A O 1
ATOM 1097 N N . GLU A 1 134 ? 3.667 -18.436 -9.150 1.00 72.69 134 GLU A N 1
ATOM 1098 C CA . GLU A 1 134 ? 3.894 -19.790 -9.667 1.00 72.69 134 GLU A CA 1
ATOM 1099 C C . GLU A 1 134 ? 4.105 -20.817 -8.538 1.00 72.69 134 GLU A C 1
ATOM 1101 O O . GLU A 1 134 ? 4.191 -22.029 -8.771 1.00 72.69 134 GLU A O 1
ATOM 1106 N N . GLY A 1 135 ? 4.174 -20.340 -7.290 1.00 65.50 135 GLY A N 1
ATOM 1107 C CA . GLY A 1 135 ? 4.470 -21.139 -6.108 1.00 65.50 135 GLY A CA 1
ATOM 1108 C C . GLY A 1 135 ? 5.861 -21.777 -6.155 1.00 65.50 135 GLY A C 1
ATOM 1109 O O . GLY A 1 135 ? 6.057 -22.848 -5.584 1.00 65.50 135 GLY A O 1
ATOM 1110 N N . LEU A 1 136 ? 6.801 -21.132 -6.854 1.00 58.25 136 LEU A N 1
ATOM 1111 C CA . LEU A 1 136 ? 8.217 -21.500 -6.939 1.00 58.25 136 LEU A CA 1
ATOM 1112 C C . LEU A 1 136 ? 9.042 -20.907 -5.786 1.00 58.25 136 LEU A C 1
ATOM 1114 O O . LEU A 1 136 ? 10.104 -21.428 -5.463 1.00 58.25 136 LEU A O 1
ATOM 1118 N N . ALA A 1 137 ? 8.560 -19.838 -5.145 1.00 57.03 137 ALA A N 1
ATOM 1119 C CA . ALA A 1 137 ? 9.241 -19.170 -4.028 1.00 57.03 137 ALA A CA 1
ATOM 1120 C C . ALA A 1 137 ? 9.061 -19.870 -2.659 1.00 57.03 137 ALA A C 1
ATOM 1122 O O . ALA A 1 137 ? 9.498 -19.350 -1.632 1.00 57.03 137 ALA A O 1
ATOM 1123 N N . GLY A 1 138 ? 8.401 -21.034 -2.610 1.00 54.31 138 GLY A N 1
ATOM 1124 C CA . GLY A 1 138 ? 7.901 -21.593 -1.352 1.00 54.31 138 GLY A CA 1
ATOM 1125 C C . GLY A 1 138 ? 6.833 -20.691 -0.711 1.00 54.31 138 GLY A C 1
ATOM 1126 O O . GLY A 1 138 ? 6.314 -19.771 -1.338 1.00 54.31 138 GLY A O 1
ATOM 1127 N N . HIS A 1 139 ? 6.476 -20.953 0.548 1.00 54.47 139 HIS A N 1
ATOM 1128 C CA . HIS A 1 139 ? 5.422 -20.208 1.255 1.00 54.47 139 HIS A CA 1
ATOM 1129 C C . HIS A 1 139 ? 5.867 -18.848 1.829 1.00 54.47 139 HIS A C 1
ATOM 1131 O O . HIS A 1 139 ? 5.060 -18.172 2.466 1.00 54.47 139 HIS A O 1
ATOM 1137 N N . VAL A 1 140 ? 7.126 -18.432 1.646 1.00 62.53 140 VAL A N 1
ATOM 1138 C CA . VAL A 1 140 ? 7.693 -17.287 2.378 1.00 62.53 140 VAL A CA 1
ATOM 1139 C C . VAL A 1 140 ? 8.013 -16.138 1.429 1.00 62.53 140 VAL A C 1
ATOM 1141 O O . VAL A 1 140 ? 9.005 -16.158 0.704 1.00 62.53 140 VAL A O 1
ATOM 1144 N N . ARG A 1 141 ? 7.180 -15.096 1.470 1.00 70.31 141 ARG A N 1
ATOM 1145 C CA . ARG A 1 141 ? 7.492 -13.795 0.869 1.00 70.31 141 ARG A CA 1
ATOM 1146 C C . ARG A 1 141 ? 8.591 -13.105 1.685 1.00 70.31 141 ARG A C 1
ATOM 1148 O O . ARG A 1 141 ? 8.570 -13.132 2.915 1.00 70.31 141 ARG A O 1
ATOM 1155 N N . ASN A 1 142 ? 9.535 -12.459 1.007 1.00 77.44 142 ASN A N 1
ATOM 1156 C CA . ASN A 1 142 ? 10.514 -11.588 1.658 1.00 77.44 142 ASN A CA 1
ATOM 1157 C C . ASN A 1 142 ? 9.903 -10.195 1.934 1.00 77.44 142 ASN A C 1
ATOM 1159 O O . ASN A 1 142 ? 8.845 -9.852 1.413 1.00 77.44 142 ASN A O 1
ATOM 1163 N N . TYR A 1 143 ? 10.563 -9.377 2.750 1.00 80.75 143 TYR A N 1
ATOM 1164 C CA . TYR A 1 143 ? 10.151 -8.026 3.144 1.00 80.75 143 TYR A CA 1
ATOM 1165 C C . TYR A 1 143 ? 9.907 -7.135 1.941 1.00 80.75 143 TYR A C 1
ATOM 1167 O O . TYR A 1 143 ? 8.887 -6.463 1.926 1.00 80.75 143 TYR A O 1
ATOM 1175 N N . LEU A 1 144 ? 10.779 -7.154 0.926 1.00 84.19 144 LEU A N 1
ATOM 1176 C CA . LEU A 1 144 ? 10.589 -6.335 -0.271 1.00 84.19 144 LEU A CA 1
ATOM 1177 C C . LEU A 1 144 ? 9.320 -6.771 -1.009 1.00 84.19 144 LEU A C 1
ATOM 1179 O O . LEU A 1 144 ? 8.463 -5.947 -1.297 1.00 84.19 144 LEU A O 1
ATOM 1183 N N . THR A 1 145 ? 9.131 -8.070 -1.236 1.00 82.94 145 THR A N 1
ATOM 1184 C CA . THR A 1 145 ? 7.897 -8.576 -1.850 1.00 82.94 145 THR A CA 1
ATOM 1185 C C . THR A 1 145 ? 6.665 -8.330 -0.979 1.00 82.94 145 THR A C 1
ATOM 1187 O O . THR A 1 145 ? 5.603 -8.090 -1.523 1.00 82.94 145 THR A O 1
ATOM 1190 N N . ASN A 1 146 ? 6.779 -8.317 0.353 1.00 82.12 146 ASN A N 1
ATOM 1191 C CA . ASN A 1 146 ? 5.659 -8.001 1.246 1.00 82.12 146 ASN A CA 1
ATOM 1192 C C . ASN A 1 146 ? 5.284 -6.516 1.213 1.00 82.12 146 ASN A C 1
ATOM 1194 O O . ASN A 1 146 ? 4.102 -6.196 1.157 1.00 82.12 146 ASN A O 1
ATOM 1198 N N . HIS A 1 147 ? 6.273 -5.620 1.238 1.00 83.44 147 HIS A N 1
ATOM 1199 C CA . HIS A 1 147 ? 6.051 -4.172 1.291 1.00 83.44 147 HIS A CA 1
ATOM 1200 C C . HIS A 1 147 ? 5.648 -3.588 -0.063 1.00 83.44 147 HIS A C 1
ATOM 1202 O O . HIS A 1 147 ? 4.904 -2.616 -0.105 1.00 83.44 147 HIS A O 1
ATOM 1208 N N . PHE A 1 148 ? 6.118 -4.181 -1.163 1.00 88.00 148 PHE A N 1
ATOM 1209 C CA . PHE A 1 148 ? 5.836 -3.717 -2.522 1.00 88.00 148 PHE A CA 1
ATOM 1210 C C . PHE A 1 148 ? 4.857 -4.635 -3.280 1.00 88.00 148 PHE A C 1
ATOM 1212 O O . PHE A 1 148 ? 4.756 -4.553 -4.503 1.00 88.00 148 PHE A O 1
ATOM 1219 N N . SER A 1 149 ? 4.149 -5.528 -2.582 1.00 88.00 149 SER A N 1
ATOM 1220 C CA . SER A 1 149 ? 2.984 -6.210 -3.158 1.00 88.00 149 SER A CA 1
ATOM 1221 C C . SER A 1 149 ? 1.804 -5.239 -3.233 1.00 88.00 149 SER A C 1
ATOM 1223 O O . SER A 1 149 ? 1.612 -4.457 -2.297 1.00 88.00 149 SER A O 1
ATOM 1225 N N . PRO A 1 150 ? 0.949 -5.334 -4.264 1.00 89.00 150 PRO A N 1
ATOM 1226 C CA . PRO A 1 150 ? -0.361 -4.694 -4.244 1.00 89.00 150 PRO A CA 1
ATOM 1227 C C . PRO A 1 150 ? -1.139 -5.049 -2.966 1.00 89.00 150 PRO A C 1
ATOM 1229 O O . PRO A 1 150 ? -1.093 -6.183 -2.479 1.00 89.00 150 PRO A O 1
ATOM 1232 N N . GLN A 1 151 ? -1.869 -4.084 -2.413 1.00 86.81 151 GLN A N 1
ATOM 1233 C CA . GLN A 1 151 ? -2.654 -4.240 -1.190 1.00 86.81 151 GLN A CA 1
ATOM 1234 C C . GLN A 1 151 ? -3.713 -5.338 -1.338 1.00 86.81 151 GLN A C 1
ATOM 1236 O O . GLN A 1 151 ? -3.923 -6.112 -0.401 1.00 86.81 151 GLN A O 1
ATOM 1241 N N . SER A 1 152 ? -4.321 -5.476 -2.523 1.00 86.25 152 SER A N 1
ATOM 1242 C CA . SER A 1 152 ? -5.314 -6.530 -2.788 1.00 86.25 152 SER A CA 1
ATOM 1243 C C . SER A 1 152 ? -4.743 -7.959 -2.745 1.00 86.25 152 SER A C 1
ATOM 1245 O O . SER A 1 152 ? -5.503 -8.929 -2.745 1.00 86.25 152 SER A O 1
ATOM 1247 N N . TRP A 1 153 ? -3.415 -8.126 -2.687 1.00 83.75 153 TRP A N 1
ATOM 1248 C CA . TRP A 1 153 ? -2.755 -9.439 -2.624 1.00 83.75 153 TRP A CA 1
ATOM 1249 C C . TRP A 1 153 ? -2.477 -9.911 -1.197 1.00 83.75 153 TRP A C 1
ATOM 1251 O O . TRP A 1 153 ? -1.935 -11.006 -1.000 1.00 83.75 153 TRP A O 1
ATOM 1261 N N . ASN A 1 154 ? -2.808 -9.087 -0.206 1.00 80.44 154 ASN A N 1
ATOM 1262 C CA . ASN A 1 154 ? -2.577 -9.367 1.202 1.00 80.44 154 ASN A CA 1
ATOM 1263 C C . ASN A 1 154 ? -3.876 -9.780 1.907 1.00 80.44 154 ASN A C 1
ATOM 1265 O O . ASN A 1 154 ? -4.982 -9.540 1.423 1.00 80.44 154 ASN A O 1
ATOM 1269 N N . CYS A 1 155 ? -3.730 -10.449 3.054 1.00 74.94 155 CYS A N 1
ATOM 1270 C CA . CYS A 1 155 ? -4.820 -10.766 3.987 1.00 74.94 155 CYS A CA 1
ATOM 1271 C C . CYS A 1 155 ? -6.033 -11.496 3.377 1.00 74.94 155 CYS A C 1
ATOM 1273 O O . CYS A 1 155 ? -7.148 -11.349 3.868 1.00 74.94 155 CYS A O 1
ATOM 1275 N N . HIS A 1 156 ? -5.834 -12.270 2.303 1.00 76.19 156 HIS A N 1
ATOM 1276 C CA . HIS A 1 156 ? -6.920 -12.928 1.565 1.00 76.19 156 HIS A CA 1
ATOM 1277 C C . HIS A 1 156 ? -8.050 -11.966 1.164 1.00 76.19 156 HIS A C 1
ATOM 1279 O O . HIS A 1 156 ? -9.226 -12.334 1.190 1.00 76.19 156 HIS A O 1
ATOM 1285 N N . PHE A 1 157 ? -7.694 -10.731 0.792 1.00 81.38 157 PHE A N 1
ATOM 1286 C CA . PHE A 1 157 ? -8.641 -9.680 0.424 1.00 81.38 157 PHE A CA 1
ATOM 1287 C C . PHE A 1 157 ? -9.671 -10.153 -0.614 1.00 81.38 157 PHE A C 1
ATOM 1289 O O . PHE A 1 157 ? -10.860 -9.882 -0.482 1.00 81.38 157 PHE A O 1
ATOM 1296 N N . ASN A 1 158 ? -9.248 -10.971 -1.581 1.00 80.00 158 ASN A N 1
ATOM 1297 C CA . ASN A 1 158 ? -10.127 -11.584 -2.576 1.00 80.00 158 ASN A CA 1
ATOM 1298 C C . ASN A 1 158 ? -11.272 -12.432 -1.990 1.00 80.00 158 ASN A C 1
ATOM 1300 O O . ASN A 1 158 ? -12.344 -12.493 -2.584 1.00 80.00 158 ASN A O 1
ATOM 1304 N N . ARG A 1 159 ? -11.061 -13.096 -0.847 1.00 81.50 159 ARG A N 1
ATOM 1305 C CA . ARG A 1 159 ? -12.074 -13.941 -0.184 1.00 81.50 159 ARG A CA 1
ATOM 1306 C C . ARG A 1 159 ? -13.078 -13.119 0.614 1.00 81.50 159 ARG A C 1
ATOM 1308 O O . ARG A 1 159 ? -14.209 -13.550 0.805 1.00 81.50 159 ARG A O 1
ATOM 1315 N N . HIS A 1 160 ? -12.654 -11.948 1.072 1.00 82.38 160 HIS A N 1
ATOM 1316 C CA . HIS A 1 160 ? -13.413 -11.089 1.974 1.00 82.38 160 HIS A CA 1
ATOM 1317 C C . HIS A 1 160 ? -13.853 -9.783 1.313 1.00 82.38 160 HIS A C 1
ATOM 1319 O O . HIS A 1 160 ? -14.340 -8.887 1.999 1.00 82.38 160 HIS A O 1
ATOM 1325 N N . PHE A 1 161 ? -13.723 -9.682 -0.012 1.00 80.00 161 PHE A N 1
ATOM 1326 C CA . PHE A 1 161 ? -14.002 -8.466 -0.768 1.00 80.00 161 PHE A CA 1
ATOM 1327 C C . PHE A 1 161 ? -15.396 -7.898 -0.470 1.00 80.00 161 PHE A C 1
ATOM 1329 O O . PHE A 1 161 ? -15.541 -6.712 -0.203 1.00 80.00 161 PHE A O 1
ATOM 1336 N N . ASN A 1 162 ? -16.404 -8.770 -0.400 1.00 82.12 162 ASN A N 1
ATOM 1337 C CA . ASN A 1 162 ? -17.797 -8.382 -0.155 1.00 82.12 162 ASN A CA 1
ATOM 1338 C C . ASN A 1 162 ? -18.110 -8.065 1.320 1.00 82.12 162 ASN A C 1
ATOM 1340 O O . ASN A 1 162 ? -19.225 -7.664 1.635 1.00 82.12 162 ASN A O 1
ATOM 1344 N N . THR A 1 163 ? -17.162 -8.297 2.230 1.00 83.44 163 THR A N 1
ATOM 1345 C CA . THR A 1 163 ? -17.342 -8.145 3.686 1.00 83.44 163 THR A CA 1
ATOM 1346 C C . THR A 1 163 ? -16.438 -7.073 4.291 1.00 83.44 163 THR A C 1
ATOM 1348 O O . THR A 1 163 ? -16.565 -6.766 5.473 1.00 83.44 163 THR A O 1
ATOM 1351 N N . ILE A 1 164 ? -15.504 -6.522 3.512 1.00 83.50 164 ILE A N 1
ATOM 1352 C CA . ILE A 1 164 ? -14.561 -5.499 3.966 1.00 83.50 164 ILE A CA 1
ATOM 1353 C C . ILE A 1 164 ? -15.110 -4.115 3.628 1.00 83.50 164 ILE A C 1
ATOM 1355 O O . ILE A 1 164 ? -15.491 -3.837 2.494 1.00 83.50 164 ILE A O 1
ATOM 1359 N N . THR A 1 165 ? -15.063 -3.217 4.608 1.00 82.69 165 THR A N 1
ATOM 1360 C CA . THR A 1 165 ? -15.281 -1.788 4.385 1.00 82.69 165 THR A CA 1
ATOM 1361 C C . THR A 1 165 ? -13.945 -1.113 4.104 1.00 82.69 165 THR A C 1
ATOM 1363 O O . THR A 1 165 ? -13.083 -1.040 4.979 1.00 82.69 165 THR A O 1
ATOM 1366 N N . THR A 1 166 ? -13.768 -0.584 2.895 1.00 85.81 166 THR A N 1
ATOM 1367 C CA . THR A 1 166 ? -12.591 0.224 2.555 1.00 85.81 166 THR A CA 1
ATOM 1368 C C . THR A 1 166 ? -12.789 1.672 2.997 1.00 85.81 166 THR A C 1
ATOM 1370 O O . THR A 1 166 ? -13.755 2.328 2.605 1.00 85.81 166 THR A O 1
ATOM 1373 N N . ILE A 1 167 ? -11.834 2.205 3.761 1.00 89.81 167 ILE A N 1
ATOM 1374 C CA . ILE A 1 167 ? -11.763 3.627 4.110 1.00 89.81 167 ILE A CA 1
ATOM 1375 C C . ILE A 1 167 ? -10.535 4.211 3.414 1.00 89.81 167 ILE A C 1
ATOM 1377 O O . ILE A 1 167 ? -9.408 3.834 3.721 1.00 89.81 167 ILE A O 1
ATOM 1381 N N . LYS A 1 168 ? -10.752 5.111 2.454 1.00 88.12 168 LYS A N 1
ATOM 1382 C CA . LYS A 1 168 ? -9.665 5.697 1.662 1.00 88.12 168 LYS A CA 1
ATOM 1383 C C . LYS A 1 168 ? -8.869 6.688 2.500 1.00 88.12 168 LYS A C 1
ATOM 1385 O O . LYS A 1 168 ? -9.445 7.652 3.008 1.00 88.12 168 LYS A O 1
ATOM 1390 N N . ILE A 1 169 ? -7.561 6.468 2.593 1.00 83.56 169 ILE A N 1
ATOM 1391 C CA . ILE A 1 169 ? -6.625 7.509 3.008 1.00 83.56 169 ILE A CA 1
ATOM 1392 C C . ILE A 1 169 ? -6.431 8.436 1.805 1.00 83.56 169 ILE A C 1
ATOM 1394 O O . ILE A 1 169 ? -6.176 7.968 0.693 1.00 83.56 169 ILE A O 1
ATOM 1398 N N . GLY A 1 170 ? -6.699 9.725 1.986 1.00 83.44 170 GLY A N 1
ATOM 1399 C CA . GLY A 1 170 ? -6.558 10.699 0.907 1.00 83.44 170 GLY A CA 1
ATOM 1400 C C . GLY A 1 170 ? -5.144 11.252 0.774 1.00 83.44 170 GLY A C 1
ATOM 1401 O O . GLY A 1 170 ? -4.264 10.902 1.554 1.00 83.44 170 GLY A O 1
ATOM 1402 N N . GLY A 1 171 ? -4.940 12.124 -0.212 1.00 84.62 171 GLY A N 1
ATOM 1403 C CA . GLY A 1 171 ? -3.648 12.707 -0.591 1.00 84.62 171 GLY A CA 1
ATOM 1404 C C . GLY A 1 171 ? -3.318 14.039 0.090 1.00 84.62 171 GLY A C 1
ATOM 1405 O O . GLY A 1 171 ? -2.290 14.647 -0.200 1.00 84.62 171 GLY A O 1
ATOM 1406 N N . ASN A 1 172 ? -4.177 14.532 0.986 1.00 89.44 172 ASN A N 1
ATOM 1407 C CA . ASN A 1 172 ? -3.964 15.791 1.698 1.00 89.44 172 ASN A CA 1
ATOM 1408 C C . ASN A 1 172 ? -4.464 15.734 3.152 1.00 89.44 172 ASN A C 1
ATOM 1410 O O . ASN A 1 172 ? -5.152 14.801 3.567 1.00 89.44 172 ASN A O 1
ATOM 1414 N N . LYS A 1 173 ? -4.115 16.751 3.951 1.00 90.25 173 LYS A N 1
ATOM 1415 C CA . LYS A 1 173 ? -4.462 16.801 5.383 1.00 90.25 173 LYS A CA 1
ATOM 1416 C C . LYS A 1 173 ? -5.972 16.879 5.645 1.00 90.25 173 LYS A C 1
ATOM 1418 O O . LYS A 1 173 ? -6.421 16.348 6.658 1.00 90.25 173 LYS A O 1
ATOM 1423 N N . THR A 1 174 ? -6.755 17.478 4.749 1.00 92.31 174 THR A N 1
ATOM 1424 C CA . THR A 1 174 ? -8.222 17.521 4.873 1.00 92.31 174 THR A CA 1
ATOM 1425 C C . THR A 1 174 ? -8.822 16.131 4.691 1.00 92.31 174 THR A C 1
ATOM 1427 O O . THR A 1 174 ? -9.646 15.691 5.490 1.00 92.31 174 THR A O 1
ATOM 1430 N N . GLU A 1 175 ? -8.368 15.398 3.680 1.00 91.56 175 GL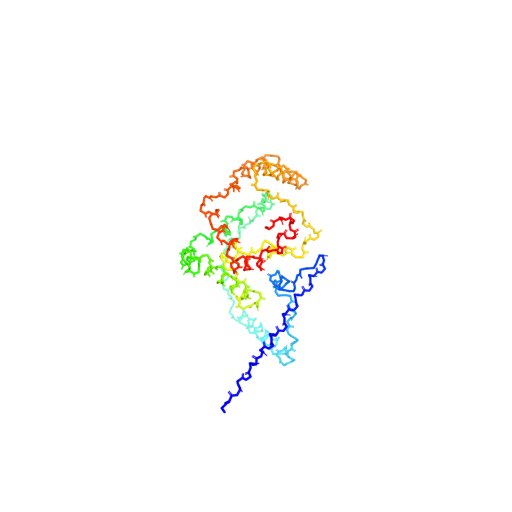U A N 1
ATOM 1431 C CA . GLU A 1 175 ? -8.818 14.030 3.445 1.00 91.56 175 GLU A CA 1
ATOM 1432 C C . GLU A 1 175 ? -8.308 13.057 4.518 1.00 91.56 175 GLU A C 1
ATOM 1434 O O . GLU A 1 175 ? -9.021 12.118 4.860 1.00 91.56 175 GLU A O 1
ATOM 1439 N N . LEU A 1 176 ? -7.131 13.301 5.111 1.00 92.44 176 LEU A N 1
ATOM 1440 C CA . LEU A 1 176 ? -6.651 12.560 6.285 1.00 92.44 176 LEU A CA 1
ATOM 1441 C C . LEU A 1 176 ? -7.572 12.732 7.488 1.00 92.44 176 LEU A C 1
ATOM 1443 O O . LEU A 1 176 ? -7.883 11.756 8.165 1.00 92.44 176 LEU A O 1
ATOM 1447 N N . ALA A 1 177 ? -8.016 13.962 7.753 1.00 93.56 177 ALA A N 1
ATOM 1448 C CA . ALA A 1 177 ? -8.961 14.224 8.830 1.00 93.56 177 ALA A CA 1
ATOM 1449 C C . ALA A 1 177 ? -10.284 13.482 8.576 1.00 93.56 177 ALA A C 1
ATOM 1451 O O . ALA A 1 177 ? -10.777 12.783 9.457 1.00 93.56 177 ALA A O 1
ATOM 1452 N N . ALA A 1 178 ? -10.794 13.529 7.340 1.00 94.38 178 ALA A N 1
ATOM 1453 C CA . ALA A 1 178 ? -11.996 12.793 6.953 1.00 94.38 178 ALA A CA 1
ATOM 1454 C C . ALA A 1 178 ? -11.824 11.264 7.062 1.00 94.38 178 ALA A C 1
ATOM 1456 O O . ALA A 1 178 ? -12.750 10.566 7.478 1.00 94.38 178 ALA A O 1
ATOM 1457 N N . PHE A 1 179 ? -10.652 10.732 6.701 1.00 94.38 179 PHE A N 1
ATOM 1458 C CA . PHE A 1 179 ? -10.288 9.332 6.926 1.00 94.38 179 PHE A CA 1
ATOM 1459 C C . PHE A 1 179 ? -10.299 8.997 8.420 1.00 94.38 179 PHE A C 1
ATOM 1461 O O . PHE A 1 179 ? -10.933 8.022 8.816 1.00 94.38 179 PHE A O 1
ATOM 1468 N N . SER A 1 180 ? -9.651 9.826 9.241 1.00 95.12 180 SER A N 1
ATOM 1469 C CA . SER A 1 180 ? -9.548 9.643 10.688 1.00 95.12 180 SER A CA 1
ATOM 1470 C C . SER A 1 180 ? -10.925 9.617 11.352 1.00 95.12 180 SER A C 1
ATOM 1472 O O . SER A 1 180 ? -11.214 8.720 12.138 1.00 95.12 180 SER A O 1
ATOM 1474 N N . ASP A 1 181 ? -11.826 10.522 10.965 1.00 95.19 181 ASP A N 1
ATOM 1475 C CA . ASP A 1 181 ? -13.189 10.560 11.498 1.00 95.19 181 ASP A CA 1
ATOM 1476 C C . ASP A 1 181 ? -14.010 9.325 11.091 1.00 95.19 181 ASP A C 1
ATOM 1478 O O . ASP A 1 181 ? -14.716 8.745 11.921 1.00 95.19 181 ASP A O 1
ATOM 1482 N N . LYS A 1 182 ? -13.886 8.871 9.835 1.00 96.00 182 LYS A N 1
ATOM 1483 C CA . LYS A 1 182 ? -14.534 7.632 9.368 1.00 96.00 182 LYS A CA 1
ATOM 1484 C C . LYS A 1 182 ? -13.988 6.404 10.090 1.00 96.00 182 LYS A C 1
ATOM 1486 O O . LYS A 1 182 ? -14.773 5.556 10.509 1.00 96.00 182 LYS A O 1
ATOM 1491 N N . LEU A 1 183 ? -12.669 6.317 10.256 1.00 95.19 183 LEU A N 1
ATOM 1492 C CA . LEU A 1 183 ? -12.022 5.237 10.993 1.00 95.19 183 LEU A CA 1
ATOM 1493 C C . LEU A 1 183 ? -12.496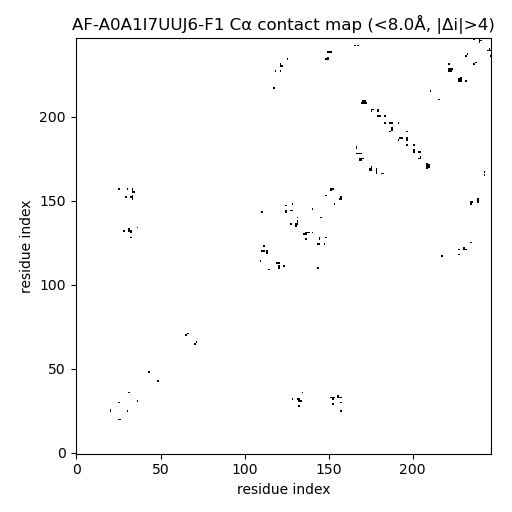 5.224 12.447 1.00 95.19 183 LEU A C 1
ATOM 1495 O O . LEU A 1 183 ? -12.904 4.181 12.945 1.00 95.19 183 LEU A O 1
ATOM 1499 N N . ASN A 1 184 ? -12.516 6.384 13.102 1.00 95.69 184 ASN A N 1
ATOM 1500 C CA . ASN A 1 184 ? -12.968 6.518 14.480 1.00 95.69 184 ASN A CA 1
ATOM 1501 C C . ASN A 1 184 ? -14.420 6.051 14.655 1.00 95.69 184 ASN A C 1
ATOM 1503 O O . ASN A 1 184 ? -14.727 5.320 15.593 1.00 95.69 184 ASN A O 1
ATOM 1507 N N . LYS A 1 185 ? -15.303 6.411 13.713 1.00 95.75 185 LYS A N 1
ATOM 1508 C CA . LYS A 1 185 ? -16.688 5.927 13.686 1.00 95.75 185 LYS A CA 1
ATOM 1509 C C . LYS A 1 185 ? -16.754 4.398 13.614 1.00 95.75 185 LYS A C 1
ATOM 1511 O O . LYS A 1 185 ? -17.432 3.792 14.438 1.00 95.75 185 LYS A O 1
ATOM 1516 N N . VAL A 1 186 ? -16.024 3.782 12.680 1.00 94.81 186 VAL A N 1
ATOM 1517 C CA . VAL A 1 186 ? -15.989 2.316 12.532 1.00 94.81 186 VAL A CA 1
ATOM 1518 C C . VAL A 1 186 ? -15.453 1.650 13.800 1.00 94.81 186 VAL A C 1
ATOM 1520 O O . VAL A 1 186 ? -16.038 0.684 14.277 1.00 94.81 186 VAL A O 1
ATOM 1523 N N . LEU A 1 187 ? -14.385 2.180 14.400 1.00 94.50 187 LEU A N 1
ATOM 1524 C CA . LEU A 1 187 ? -13.834 1.654 15.653 1.00 94.50 187 LEU A CA 1
ATOM 1525 C C . LEU A 1 187 ? -14.845 1.743 16.805 1.00 94.50 187 LEU A C 1
ATOM 1527 O O . LEU A 1 187 ? -14.987 0.791 17.572 1.00 94.50 187 LEU A O 1
ATOM 1531 N N . GLY A 1 188 ? -15.582 2.851 16.905 1.00 96.12 188 GLY A N 1
ATOM 1532 C CA . GLY A 1 188 ? -16.655 3.010 17.885 1.00 96.12 188 GLY A CA 1
ATOM 1533 C C . GLY A 1 188 ? -17.786 1.996 17.700 1.00 96.12 188 GLY A C 1
ATOM 1534 O O . GLY A 1 188 ? -18.224 1.390 18.675 1.00 96.12 188 GLY A O 1
ATOM 1535 N N . GLU A 1 189 ? -18.208 1.745 16.459 1.00 95.31 189 GLU A N 1
ATOM 1536 C CA . GLU A 1 189 ? -19.211 0.719 16.126 1.00 95.31 189 GLU A CA 1
ATOM 1537 C C . GLU A 1 189 ? -18.739 -0.704 16.477 1.00 95.31 189 GLU A C 1
ATOM 1539 O O . GLU A 1 189 ? -19.555 -1.556 16.818 1.00 95.31 189 GLU A O 1
ATOM 1544 N N . GLN A 1 190 ? -17.425 -0.952 16.460 1.00 94.56 190 GLN A N 1
ATOM 1545 C CA . GLN A 1 190 ? -16.808 -2.213 16.895 1.00 94.56 190 GLN A CA 1
ATOM 1546 C C . GLN A 1 190 ? -16.534 -2.277 18.412 1.00 94.56 190 GLN A C 1
ATOM 1548 O O . GLN A 1 190 ? -15.919 -3.229 18.892 1.00 94.56 190 GLN A O 1
ATOM 1553 N N . GLY A 1 191 ? -16.978 -1.281 19.187 1.00 96.38 191 GLY A N 1
ATOM 1554 C CA . GLY A 1 191 ? -16.861 -1.272 20.648 1.00 96.38 191 GLY A CA 1
ATOM 1555 C C . GLY A 1 191 ? -15.485 -0.868 21.185 1.00 96.38 191 GLY A C 1
ATOM 1556 O O . GLY A 1 191 ? -15.188 -1.126 22.353 1.00 96.38 191 GLY A O 1
ATOM 1557 N N . VAL A 1 192 ? -14.635 -0.234 20.371 1.00 96.31 192 VAL A N 1
ATOM 1558 C CA . VAL A 1 192 ? -13.346 0.295 20.841 1.00 96.31 192 VAL A CA 1
ATOM 1559 C C . VAL A 1 192 ? -13.596 1.454 21.820 1.00 96.31 192 VAL A C 1
ATOM 1561 O O . VAL A 1 192 ? -14.364 2.357 21.489 1.00 96.31 192 VAL A O 1
ATOM 1564 N N . PRO A 1 193 ? -12.966 1.486 23.008 1.00 97.56 193 PRO A N 1
ATOM 1565 C CA . PRO A 1 193 ? -13.159 2.566 23.977 1.00 97.56 193 PRO A CA 1
ATOM 1566 C C . PRO A 1 193 ? 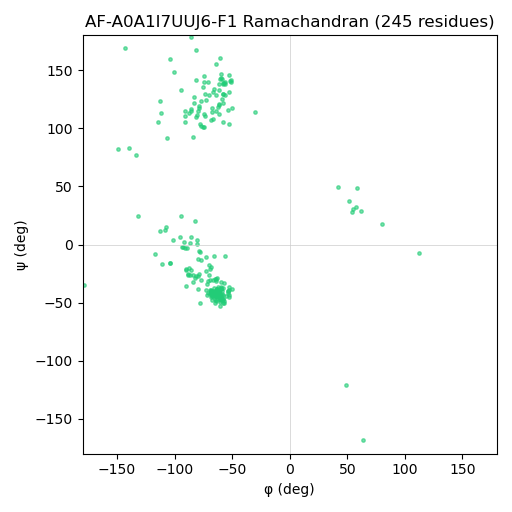-12.781 3.967 23.444 1.00 97.56 193 PRO A C 1
ATOM 1568 O O . PRO A 1 193 ? -11.833 4.080 22.659 1.00 97.56 193 PRO A O 1
ATOM 1571 N N . PRO A 1 194 ? -13.474 5.049 23.865 1.00 96.69 194 PRO A N 1
ATOM 1572 C CA . PRO A 1 194 ? -13.218 6.413 23.378 1.00 96.69 194 PRO A CA 1
ATOM 1573 C C . PRO A 1 194 ? -11.795 6.941 23.625 1.00 96.69 194 PRO A C 1
ATOM 1575 O O . PRO A 1 194 ? -11.274 7.724 22.833 1.00 96.69 194 PRO A O 1
ATOM 1578 N N . ASP A 1 195 ? -11.152 6.525 24.713 1.00 96.81 195 ASP A N 1
ATOM 1579 C CA . ASP A 1 195 ? -9.771 6.880 25.046 1.00 96.81 195 ASP A CA 1
ATOM 1580 C C . ASP A 1 195 ? -8.768 6.237 24.077 1.00 96.81 195 ASP A C 1
ATOM 1582 O O . ASP A 1 195 ? -7.860 6.914 23.596 1.00 96.81 195 ASP A O 1
ATOM 1586 N N . VAL A 1 196 ? -8.980 4.971 23.705 1.00 97.19 196 VAL A N 1
ATOM 1587 C CA . VAL A 1 196 ? -8.166 4.267 22.697 1.00 97.19 196 VAL A CA 1
ATOM 1588 C C . VAL A 1 196 ? -8.388 4.862 21.307 1.00 97.19 196 VAL A C 1
ATOM 1590 O O . VAL A 1 196 ? -7.434 5.116 20.576 1.00 97.19 196 VAL A O 1
ATOM 1593 N N . GLN A 1 197 ? -9.645 5.138 20.962 1.00 96.56 197 GLN A N 1
ATOM 1594 C CA . GLN A 1 197 ? -10.033 5.850 19.744 1.00 96.56 197 GLN A CA 1
ATOM 1595 C C . GLN A 1 197 ? -9.287 7.185 19.595 1.00 96.56 197 GLN A C 1
ATOM 1597 O O . GLN A 1 197 ? -8.731 7.471 18.535 1.00 96.56 197 GLN A O 1
ATOM 1602 N N . LYS A 1 198 ? -9.198 7.968 20.679 1.00 96.38 198 LYS A N 1
ATOM 1603 C CA . LYS A 1 198 ? -8.450 9.229 20.698 1.00 96.38 198 LYS A CA 1
ATOM 1604 C C . LYS A 1 198 ? -6.964 9.025 20.399 1.00 96.38 198 LYS A C 1
ATOM 1606 O O . LYS A 1 198 ? -6.426 9.735 19.558 1.00 96.38 198 LYS A O 1
ATOM 1611 N N . VAL A 1 199 ? -6.321 8.040 21.031 1.00 97.50 199 VAL A N 1
ATOM 1612 C CA . VAL A 1 199 ? -4.906 7.722 20.764 1.00 97.50 199 VAL A CA 1
ATOM 1613 C C . VAL A 1 199 ? -4.701 7.347 19.296 1.00 97.50 199 VAL A C 1
ATOM 1615 O O . VAL A 1 199 ? -3.800 7.873 18.650 1.00 97.50 199 VAL A O 1
ATOM 1618 N N . ILE A 1 200 ? -5.563 6.491 18.739 1.00 94.50 200 ILE A N 1
ATOM 1619 C CA . ILE A 1 200 ? -5.490 6.099 17.323 1.00 94.50 200 ILE A CA 1
ATOM 1620 C C . ILE A 1 200 ? -5.640 7.323 16.417 1.00 94.50 200 ILE A C 1
ATOM 1622 O O . ILE A 1 200 ? -4.863 7.488 15.479 1.00 94.50 200 ILE A O 1
ATOM 1626 N N . LYS A 1 201 ? -6.609 8.197 16.706 1.00 95.31 201 LYS A N 1
ATOM 1627 C CA . LYS A 1 201 ? -6.814 9.442 15.963 1.00 95.31 201 LYS A CA 1
ATOM 1628 C C . LYS A 1 201 ? -5.562 10.319 15.993 1.00 95.31 201 LYS A C 1
ATOM 1630 O O . LYS A 1 201 ? -5.129 10.768 14.934 1.00 95.31 201 LYS A O 1
ATOM 1635 N N . ASP A 1 202 ? -4.958 10.509 17.162 1.00 94.69 202 ASP A N 1
ATOM 1636 C CA . ASP A 1 202 ? -3.749 11.320 17.322 1.00 94.69 202 ASP A CA 1
ATOM 1637 C C . ASP A 1 202 ? -2.557 10.738 16.537 1.00 94.69 202 ASP A C 1
ATOM 1639 O O . ASP A 1 202 ? -1.827 11.493 15.896 1.00 94.69 202 ASP A O 1
ATOM 1643 N N . GLU A 1 203 ? -2.382 9.410 16.510 1.00 94.94 203 GLU A N 1
ATOM 1644 C CA . GLU A 1 203 ? -1.338 8.756 15.703 1.00 94.94 203 GLU A CA 1
ATOM 1645 C C . GLU A 1 203 ? -1.608 8.847 14.194 1.00 94.94 203 GLU A C 1
ATOM 1647 O O . GLU A 1 203 ? -0.703 9.155 13.418 1.00 94.94 203 GLU A O 1
ATOM 1652 N N . VAL A 1 204 ? -2.857 8.658 13.757 1.00 92.06 204 VAL A N 1
ATOM 1653 C CA . VAL A 1 204 ? -3.241 8.784 12.339 1.00 92.06 204 VAL A CA 1
ATOM 1654 C C . VAL A 1 204 ? -2.942 10.185 11.807 1.00 92.06 204 VAL A C 1
ATOM 1656 O O . VAL A 1 204 ? -2.472 10.330 10.680 1.00 92.06 204 VAL A O 1
ATOM 1659 N N . MET A 1 205 ? -3.155 11.230 12.608 1.00 92.44 205 MET A N 1
ATOM 1660 C CA . MET A 1 205 ? -2.899 12.607 12.173 1.00 92.44 205 MET A CA 1
ATOM 1661 C C . MET A 1 205 ? -1.407 12.929 11.978 1.00 92.44 205 MET A C 1
ATOM 1663 O O . MET A 1 205 ? -1.077 13.875 11.248 1.00 92.44 205 MET A O 1
ATOM 1667 N N . LYS A 1 206 ? -0.506 12.131 12.569 1.00 92.31 206 LYS A N 1
ATOM 1668 C CA . LYS A 1 206 ? 0.949 12.248 12.378 1.00 92.31 206 LYS A CA 1
ATOM 1669 C C . LYS A 1 206 ? 1.425 11.676 11.047 1.00 92.31 206 LYS A C 1
ATOM 1671 O O . LYS A 1 206 ? 2.551 11.967 10.660 1.00 92.31 206 LYS A O 1
ATOM 1676 N N . ILE A 1 207 ? 0.592 10.912 10.335 1.00 88.44 207 ILE A N 1
ATOM 1677 C CA . ILE A 1 207 ? 0.961 10.344 9.037 1.00 88.44 207 ILE A CA 1
ATOM 1678 C C . ILE A 1 207 ? 1.328 11.478 8.066 1.00 88.44 207 ILE A C 1
ATOM 1680 O O . ILE A 1 207 ? 0.571 12.440 7.844 1.00 88.44 207 ILE A O 1
ATOM 1684 N N . GLU A 1 208 ? 2.525 11.364 7.498 1.00 86.62 208 GLU A N 1
ATOM 1685 C CA . GLU A 1 208 ? 3.004 12.219 6.422 1.00 86.62 208 GLU A CA 1
ATOM 1686 C C . GLU A 1 208 ? 2.391 11.737 5.106 1.00 86.62 208 GLU A C 1
ATOM 1688 O O . GLU A 1 208 ? 2.619 10.616 4.668 1.00 86.62 208 GLU A O 1
ATOM 1693 N N . ILE A 1 209 ? 1.552 12.579 4.501 1.00 84.38 209 ILE A N 1
ATOM 1694 C CA . ILE A 1 209 ? 0.871 12.279 3.225 1.00 84.38 209 ILE A CA 1
ATOM 1695 C C . ILE A 1 209 ? 1.527 13.023 2.061 1.00 84.38 209 ILE A C 1
ATOM 1697 O O . ILE A 1 209 ? 1.320 12.722 0.890 1.00 84.38 209 ILE A O 1
ATOM 1701 N N . VAL A 1 210 ? 2.337 14.027 2.384 1.00 84.31 210 VAL A N 1
ATOM 1702 C CA . VAL A 1 210 ? 3.042 14.814 1.386 1.00 84.31 210 VAL A CA 1
ATOM 1703 C C . VAL A 1 210 ? 4.335 14.092 1.055 1.00 84.31 210 VAL A C 1
ATOM 1705 O O . VAL A 1 210 ? 5.202 13.984 1.914 1.00 84.31 210 VAL A O 1
ATOM 1708 N N . LEU A 1 211 ? 4.465 13.666 -0.201 1.00 83.25 211 LEU A N 1
ATOM 1709 C CA . LEU A 1 211 ? 5.701 13.079 -0.707 1.00 83.25 211 LEU A CA 1
ATOM 1710 C C . LEU A 1 211 ? 6.884 14.033 -0.505 1.00 83.25 211 LEU A C 1
ATOM 1712 O O . LEU A 1 211 ? 6.773 15.241 -0.793 1.00 83.25 211 LEU A O 1
ATOM 1716 N N . SER A 1 212 ? 8.018 13.474 -0.088 1.00 88.56 212 SER A N 1
ATOM 1717 C CA . SER A 1 212 ? 9.306 14.160 -0.027 1.00 88.56 212 SER A CA 1
ATOM 1718 C C . SER A 1 212 ? 9.740 14.636 -1.426 1.00 88.56 212 SER A C 1
ATOM 1720 O O . SER A 1 212 ? 9.240 14.143 -2.446 1.00 88.56 212 SER A O 1
ATOM 1722 N N . PRO A 1 213 ? 10.662 15.610 -1.529 1.00 90.88 213 PRO A N 1
ATOM 1723 C CA . PRO A 1 213 ? 11.218 16.023 -2.817 1.00 90.88 213 PRO A CA 1
ATOM 1724 C C . PRO A 1 213 ? 11.796 14.852 -3.626 1.00 90.88 213 PRO A C 1
ATOM 1726 O O . PRO A 1 213 ? 11.565 14.766 -4.832 1.00 90.88 213 PRO A O 1
ATOM 1729 N N . GLU A 1 214 ? 12.500 13.933 -2.968 1.00 87.44 214 GLU A N 1
ATOM 1730 C CA . GLU A 1 214 ? 13.099 12.746 -3.580 1.00 87.44 214 GLU A CA 1
ATOM 1731 C C . GLU A 1 214 ? 12.024 11.765 -4.068 1.00 87.44 214 GLU A C 1
ATOM 1733 O O . GLU A 1 214 ? 12.084 11.279 -5.199 1.00 87.44 214 GLU A O 1
ATOM 1738 N N . GLU A 1 215 ? 10.996 11.518 -3.254 1.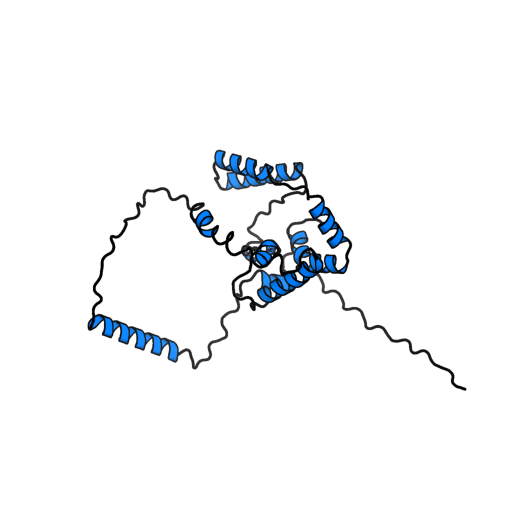00 87.19 215 GLU A N 1
ATOM 1739 C CA . GLU A 1 215 ? 9.873 10.648 -3.616 1.00 87.19 215 GLU A CA 1
ATOM 1740 C C . GLU A 1 215 ? 9.105 11.188 -4.826 1.00 87.19 215 GLU A C 1
ATOM 1742 O O . GLU A 1 215 ? 8.764 10.428 -5.736 1.00 87.19 215 GLU A O 1
ATOM 1747 N N . ARG A 1 216 ? 8.892 12.510 -4.897 1.00 89.88 216 ARG A N 1
ATOM 1748 C CA . ARG A 1 216 ? 8.278 13.152 -6.070 1.00 89.88 216 ARG A CA 1
ATOM 1749 C C . ARG A 1 216 ? 9.125 12.975 -7.322 1.00 89.88 216 ARG A C 1
ATOM 1751 O O . ARG A 1 216 ? 8.577 12.661 -8.372 1.00 89.88 216 ARG A O 1
ATOM 1758 N N . GLN A 1 217 ? 10.446 13.126 -7.223 1.00 90.25 217 GLN A N 1
ATOM 1759 C CA . GLN A 1 217 ? 11.340 12.910 -8.365 1.00 90.25 217 GLN A CA 1
ATOM 1760 C C . GLN A 1 217 ? 11.293 11.462 -8.865 1.00 90.25 217 GLN A C 1
ATOM 1762 O O . GLN A 1 217 ? 11.278 11.226 -10.075 1.00 90.25 217 GLN A O 1
ATOM 1767 N N . ILE A 1 218 ? 11.239 10.487 -7.953 1.00 89.31 218 ILE A N 1
ATOM 1768 C CA . ILE A 1 218 ? 11.094 9.070 -8.306 1.00 89.31 218 ILE A CA 1
ATOM 1769 C C . ILE A 1 218 ? 9.740 8.823 -8.977 1.00 89.31 218 ILE A C 1
ATOM 1771 O O . ILE A 1 218 ? 9.696 8.190 -10.033 1.00 89.31 218 ILE A O 1
ATOM 1775 N N . MET A 1 219 ? 8.652 9.344 -8.407 1.00 89.50 219 MET A N 1
ATOM 1776 C CA . MET A 1 219 ? 7.312 9.227 -8.982 1.00 89.50 219 MET A CA 1
ATOM 1777 C C . MET A 1 219 ? 7.256 9.829 -10.392 1.00 89.50 219 MET A C 1
ATOM 1779 O O . MET A 1 219 ? 6.785 9.173 -11.321 1.00 89.50 219 MET A O 1
ATOM 1783 N N . ASP A 1 220 ? 7.797 11.032 -10.581 1.00 91.06 220 ASP A N 1
ATOM 1784 C CA . ASP A 1 220 ? 7.863 11.695 -11.884 1.00 91.06 220 ASP A CA 1
ATOM 1785 C C . ASP A 1 220 ? 8.680 10.886 -12.892 1.00 91.06 220 ASP A C 1
ATOM 1787 O O . ASP A 1 220 ? 8.297 10.775 -14.056 1.00 91.06 220 ASP A O 1
ATOM 1791 N N . LYS A 1 221 ? 9.797 10.292 -12.456 1.00 90.06 221 LYS A N 1
ATOM 1792 C CA . LYS A 1 221 ? 10.620 9.416 -13.295 1.00 90.06 221 LYS A CA 1
ATOM 1793 C C . LYS A 1 221 ? 9.847 8.176 -13.738 1.00 90.06 221 LYS A C 1
ATOM 1795 O O . LYS A 1 221 ? 9.912 7.824 -14.910 1.00 90.06 221 LYS A O 1
ATOM 1800 N N . VAL A 1 222 ? 9.105 7.540 -12.830 1.00 91.81 222 VAL A N 1
ATOM 1801 C CA . VAL A 1 222 ? 8.266 6.376 -13.154 1.00 91.81 222 VAL A CA 1
ATOM 1802 C C . VAL A 1 222 ? 7.144 6.756 -14.118 1.00 91.81 222 VAL A C 1
ATOM 1804 O O . VAL A 1 222 ? 6.878 5.989 -15.033 1.00 91.81 222 VAL A O 1
ATOM 1807 N N . LYS A 1 223 ? 6.509 7.924 -13.950 1.00 90.94 223 LYS A N 1
ATOM 1808 C CA . LYS A 1 223 ? 5.415 8.383 -14.826 1.00 90.94 223 LYS A CA 1
ATOM 1809 C C . LYS A 1 223 ? 5.883 8.811 -16.222 1.00 90.94 223 LYS A C 1
ATOM 1811 O O . LYS A 1 223 ? 5.136 8.644 -17.178 1.00 90.94 223 LYS A O 1
ATOM 1816 N N . LYS A 1 224 ? 7.086 9.385 -16.347 1.00 93.81 224 LYS A N 1
ATOM 1817 C CA . LYS A 1 224 ? 7.628 9.887 -17.627 1.00 93.81 224 LYS A CA 1
ATOM 1818 C C . LYS A 1 224 ? 8.257 8.802 -18.501 1.00 93.81 224 LYS A C 1
ATOM 1820 O O . LYS A 1 224 ? 8.304 8.963 -19.714 1.00 93.81 224 LYS A O 1
ATOM 1825 N N . ASP A 1 225 ? 8.783 7.742 -17.897 1.00 94.62 225 ASP A N 1
ATOM 1826 C CA . ASP A 1 225 ? 9.383 6.616 -18.613 1.00 94.62 225 ASP A CA 1
ATOM 1827 C C . ASP A 1 225 ? 8.295 5.586 -18.958 1.00 94.62 225 ASP A C 1
ATOM 1829 O O . ASP A 1 225 ? 7.716 4.971 -18.064 1.00 94.62 225 ASP A O 1
ATOM 1833 N N . GLU A 1 226 ? 7.999 5.404 -20.249 1.00 94.94 226 GLU A N 1
ATOM 1834 C CA . GLU A 1 226 ? 6.909 4.527 -20.708 1.00 94.94 226 GLU A CA 1
ATOM 1835 C C . GLU A 1 226 ? 7.081 3.069 -20.259 1.00 94.94 226 GLU A C 1
ATOM 1837 O O . GLU A 1 226 ? 6.106 2.404 -19.895 1.00 94.94 226 GLU A O 1
ATOM 1842 N N . ASP A 1 227 ? 8.317 2.565 -20.245 1.00 92.62 227 ASP A N 1
ATOM 1843 C CA . ASP A 1 227 ? 8.606 1.191 -19.848 1.00 92.62 227 ASP A CA 1
ATOM 1844 C C . ASP A 1 227 ? 8.412 0.995 -18.345 1.00 92.62 227 ASP A C 1
ATOM 1846 O O . ASP A 1 227 ? 7.835 -0.009 -17.912 1.00 92.62 227 ASP A O 1
ATOM 1850 N N . LEU A 1 228 ? 8.865 1.958 -17.540 1.00 92.56 228 LEU A N 1
ATOM 1851 C CA . LEU A 1 228 ? 8.633 1.940 -16.099 1.00 92.56 228 LEU A CA 1
ATOM 1852 C C . LEU A 1 228 ? 7.155 2.110 -15.773 1.00 92.56 228 LEU A C 1
ATOM 1854 O O . LEU A 1 228 ? 6.631 1.357 -14.954 1.00 92.56 228 LEU A O 1
ATOM 1858 N N . TYR A 1 229 ? 6.462 3.032 -16.432 1.00 94.06 229 TYR A N 1
ATOM 1859 C CA . TYR A 1 229 ? 5.046 3.251 -16.183 1.00 94.06 229 TYR A CA 1
ATOM 1860 C C . TYR A 1 229 ? 4.210 2.020 -16.544 1.00 94.06 229 TYR A C 1
ATOM 1862 O O . TYR A 1 229 ? 3.310 1.635 -15.797 1.00 94.06 229 TYR A O 1
ATOM 1870 N N .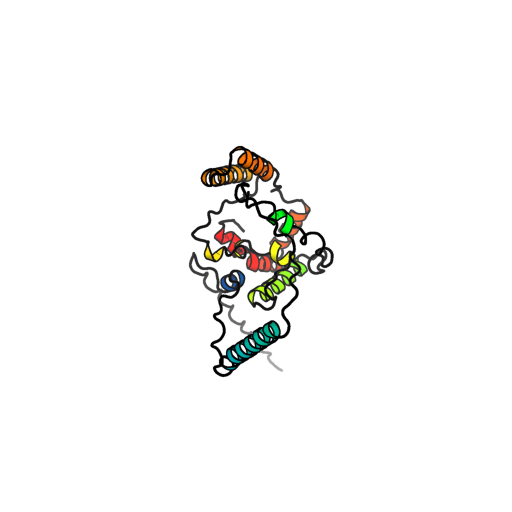 ARG A 1 230 ? 4.560 1.323 -17.632 1.00 93.88 230 ARG A N 1
ATOM 1871 C CA . ARG A 1 230 ? 3.948 0.039 -17.999 1.00 93.88 230 ARG A CA 1
ATOM 1872 C C . ARG A 1 230 ? 4.130 -1.020 -16.910 1.00 93.88 230 ARG A C 1
ATOM 1874 O O . ARG A 1 230 ? 3.171 -1.704 -16.563 1.00 93.88 230 ARG A O 1
ATOM 1881 N N . ILE A 1 231 ? 5.336 -1.141 -16.355 1.00 91.69 231 ILE A N 1
ATOM 1882 C CA . ILE A 1 231 ? 5.631 -2.057 -15.240 1.00 91.69 231 ILE A CA 1
ATOM 1883 C C . ILE A 1 231 ? 4.832 -1.680 -13.985 1.00 91.69 231 ILE A C 1
ATOM 1885 O O . ILE A 1 231 ? 4.257 -2.551 -13.332 1.00 91.69 231 ILE A O 1
ATOM 1889 N N . PHE A 1 232 ? 4.774 -0.389 -13.658 1.00 92.62 232 PHE A N 1
ATOM 1890 C CA . PHE A 1 232 ? 4.005 0.116 -12.525 1.00 92.62 232 PHE A CA 1
ATOM 1891 C C . PHE A 1 232 ? 2.518 -0.233 -12.666 1.00 92.62 232 PHE A C 1
ATOM 1893 O O . PHE A 1 232 ? 1.930 -0.792 -11.743 1.00 92.62 232 PHE A O 1
ATOM 1900 N N . ARG A 1 233 ? 1.928 0.018 -13.842 1.00 93.19 233 ARG A N 1
ATOM 1901 C CA . ARG A 1 233 ? 0.528 -0.324 -14.135 1.00 93.19 233 ARG A CA 1
ATOM 1902 C C . ARG A 1 233 ? 0.267 -1.815 -14.035 1.00 93.19 233 ARG A C 1
ATOM 1904 O O . ARG A 1 233 ? -0.695 -2.210 -13.390 1.00 93.19 233 ARG A O 1
ATOM 1911 N N . TYR A 1 234 ? 1.153 -2.637 -14.592 1.00 89.69 234 TYR A N 1
ATOM 1912 C CA . TYR A 1 234 ? 1.031 -4.091 -14.510 1.00 89.69 234 TYR A CA 1
ATOM 1913 C C . TYR A 1 234 ? 0.890 -4.591 -13.060 1.00 89.69 234 TYR A C 1
ATOM 1915 O O . TYR A 1 234 ? 0.072 -5.472 -12.782 1.00 89.69 234 TYR A O 1
ATOM 1923 N N . LEU A 1 235 ? 1.646 -3.999 -12.129 1.00 88.31 235 LEU A N 1
ATOM 1924 C CA . LEU A 1 235 ? 1.565 -4.342 -10.710 1.00 88.31 235 LEU A CA 1
ATOM 1925 C C . LEU A 1 235 ? 0.350 -3.716 -10.011 1.00 88.31 235 LEU A C 1
ATOM 1927 O O . LEU A 1 235 ? -0.377 -4.433 -9.329 1.00 88.31 235 LEU A O 1
ATOM 1931 N N . TYR A 1 236 ? 0.124 -2.408 -10.161 1.00 91.81 236 TYR A N 1
ATOM 1932 C CA . TYR A 1 236 ? -0.740 -1.654 -9.244 1.00 91.81 236 TYR A CA 1
ATOM 1933 C C . TYR A 1 236 ? -2.068 -1.171 -9.829 1.00 91.81 236 TYR A C 1
ATOM 1935 O O . TYR A 1 236 ? -2.961 -0.850 -9.054 1.00 91.81 236 TYR A O 1
ATOM 1943 N N . GLU A 1 237 ? -2.253 -1.130 -11.151 1.00 92.25 237 GLU A N 1
ATOM 1944 C CA . GLU A 1 237 ? -3.461 -0.551 -11.771 1.00 92.25 237 GLU A CA 1
ATOM 1945 C C . GLU A 1 237 ? -4.759 -1.149 -11.217 1.00 92.25 237 GLU A C 1
ATOM 1947 O O . GLU A 1 237 ? -5.726 -0.439 -10.947 1.00 92.25 237 GLU A O 1
ATOM 1952 N N . HIS A 1 238 ? -4.759 -2.456 -10.983 1.00 89.31 238 HIS A N 1
ATOM 1953 C CA . HIS A 1 238 ? -5.914 -3.157 -10.450 1.00 89.31 238 HIS A CA 1
ATOM 1954 C C . HIS A 1 238 ? -6.320 -2.673 -9.045 1.00 89.31 238 HIS A C 1
ATOM 1956 O O . HIS A 1 238 ? -7.509 -2.568 -8.750 1.00 89.31 238 HIS A O 1
ATOM 1962 N N . ASP A 1 239 ? -5.355 -2.324 -8.191 1.00 89.75 239 ASP A N 1
ATOM 1963 C CA . ASP A 1 239 ? -5.634 -1.752 -6.870 1.00 89.75 239 ASP A CA 1
ATOM 1964 C C . ASP A 1 239 ? -6.242 -0.354 -6.992 1.00 89.75 239 ASP A C 1
ATOM 1966 O O . ASP A 1 239 ? -7.217 -0.051 -6.307 1.00 89.75 239 ASP A O 1
ATOM 1970 N N . PHE A 1 240 ? -5.725 0.475 -7.905 1.00 91.25 240 PHE A N 1
ATOM 1971 C CA . PHE A 1 240 ? -6.308 1.790 -8.185 1.00 91.25 240 PHE A CA 1
ATOM 1972 C C . PHE A 1 240 ? -7.773 1.658 -8.610 1.00 91.25 240 PHE A C 1
ATOM 1974 O O . PHE A 1 240 ? -8.632 2.359 -8.080 1.00 91.25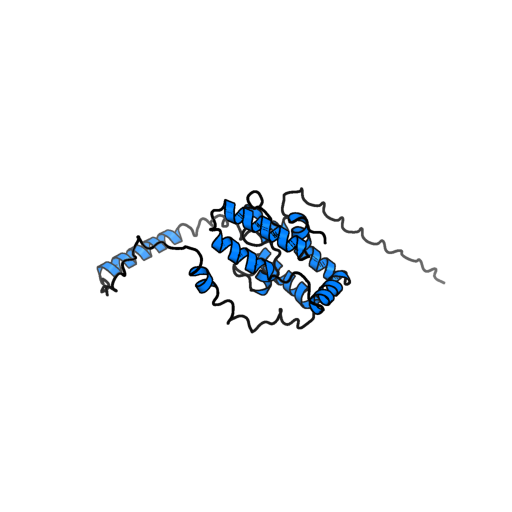 240 PHE A O 1
ATOM 1981 N N . MET A 1 241 ? -8.086 0.692 -9.477 1.00 90.69 241 MET A N 1
ATOM 1982 C CA . MET A 1 241 ? -9.460 0.424 -9.901 1.00 90.69 241 MET A CA 1
ATOM 1983 C C . MET A 1 241 ? -10.352 -0.059 -8.751 1.00 90.69 241 MET A C 1
ATOM 1985 O O . MET A 1 241 ? -11.431 0.497 -8.549 1.00 90.69 241 MET A O 1
ATOM 1989 N N . ILE A 1 242 ? -9.917 -1.066 -7.982 1.00 88.12 242 ILE A N 1
ATOM 1990 C CA . ILE A 1 242 ? -10.719 -1.614 -6.875 1.00 88.12 242 ILE A CA 1
ATOM 1991 C C . ILE A 1 242 ? -11.008 -0.542 -5.829 1.00 88.12 242 ILE A C 1
ATOM 1993 O O . ILE A 1 242 ? -12.137 -0.406 -5.358 1.00 88.12 242 ILE A O 1
ATOM 1997 N N . PHE A 1 243 ? -9.977 0.196 -5.430 1.00 87.75 243 PHE A N 1
ATOM 1998 C CA . PHE A 1 243 ? -10.090 1.173 -4.358 1.00 87.75 243 PHE A CA 1
ATOM 1999 C C . PHE A 1 243 ? -10.569 2.538 -4.870 1.00 87.75 243 PHE A C 1
ATOM 2001 O O . PHE A 1 243 ? -10.748 3.461 -4.076 1.00 87.75 243 PHE A O 1
ATOM 2008 N N . GLY A 1 244 ? -10.840 2.670 -6.173 1.00 88.50 244 GLY A N 1
ATOM 2009 C CA . GLY A 1 244 ? -11.340 3.880 -6.819 1.00 88.50 244 GLY A CA 1
ATOM 2010 C C . GLY A 1 244 ? -10.413 5.078 -6.622 1.00 88.50 244 GLY A C 1
ATOM 2011 O O . GLY A 1 244 ? -10.877 6.120 -6.155 1.00 88.50 244 GLY A O 1
ATOM 2012 N N . TYR A 1 245 ? -9.122 4.888 -6.874 1.00 87.50 245 TYR A N 1
ATOM 2013 C CA . TYR A 1 245 ? -8.128 5.951 -6.988 1.00 87.50 245 TYR A CA 1
ATOM 2014 C C . TYR A 1 245 ? -7.847 6.238 -8.464 1.00 87.50 245 TYR A C 1
ATOM 2016 O O . TYR A 1 245 ? -7.872 5.328 -9.293 1.00 87.50 245 TYR A O 1
ATOM 2024 N N . ASP A 1 246 ? -7.525 7.492 -8.766 1.00 86.38 246 ASP A N 1
ATOM 2025 C CA . ASP A 1 246 ? -7.050 7.894 -10.088 1.00 86.38 246 ASP A CA 1
ATOM 2026 C C . ASP A 1 246 ? -5.552 7.586 -10.231 1.00 86.38 246 ASP A C 1
ATOM 2028 O O . ASP A 1 246 ? -4.786 7.735 -9.274 1.00 86.38 246 ASP A O 1
ATOM 2032 N N . LEU A 1 247 ? -5.146 7.141 -11.422 1.00 80.75 247 LEU A N 1
ATOM 2033 C CA . LEU A 1 247 ? -3.778 6.713 -11.741 1.00 80.75 247 LEU A CA 1
ATOM 2034 C C . LEU A 1 247 ? -2.898 7.871 -12.262 1.00 80.75 247 LEU A C 1
ATOM 2036 O O . LEU A 1 247 ? -3.359 8.588 -13.175 1.00 80.75 247 LEU A O 1
#